Protein AF-A0ABC9VWY5-F1 (afdb_monomer)

Radius of gyration: 31.43 Å; Cα contacts (8 Å, |Δi|>4): 243; chains: 1; bounding box: 100×76×62 Å

Foldseek 3Di:
DDWDDDPPRIDDDDQWDQDPNQIAGPVLALLVVLQVLLVQLVVQLVVCLVPPPDQALVPLVVSCVPPRVCSLCVVCLPSVHPDPVSLVSSQVSVVVSLVSHPPCVPDDPVVSCVVSVHDGVVVVSVVVNVVVVVCVVVVLPLPPDQPFDWDDDDPDIDGDFDDPDPVRVVSSQVSLVSVLVSCVVVVHDDPLQPAEDEAADPPTPPDWHDHPNHTRHHDAAWDQDPNQTQGNDRDCVVVVVVVVVVVVVVVVVVVVPDPDPDPVPPVVVVVVVPPPDPDDDDPPPDDDDDDDDDDDDDDDDDDDDDDDDDDDDDD

Organism: Grus japonensis (NCBI:txid30415)

Sequence (315 aa):
MQRYRLGEEWLESCLAEKDLGVLVDSQLNMSWQCAQVAKKANSILACIKNSVASRSREVIVPLYLALVRLHLEYCVQFWAPQYKKDTEVPEHVQRRATKLVKGLEHKSYEEWLRELGLFSLEKRRLRGDLIALYNCLKGATWDNEIECTLSKFTDNTKLCGAVDTLEGRDAIQRDLDRRERWARVNLMKFSNAKCKVLHTGRHNPKHNYRLGGEWIESSPEEKKDLGVLVDEKLSMSWQCVFAAQKANRVLGCIKRSMTSRSREVILPHLLRSRETSPGVLRPALGAPVEEGHGAVGASPEEGHKGDQRAGAPLL

Solvent-accessible surface area (backbone atoms only — not comparable to full-atom values): 19946 Å² total; per-residue (Å²): 132,90,85,52,65,62,89,90,45,71,59,81,89,69,64,59,50,77,56,97,89,44,51,46,36,75,80,70,53,35,55,62,37,32,52,53,37,34,53,55,29,48,54,52,48,49,48,50,64,74,71,48,85,71,36,47,61,87,54,46,50,59,50,40,54,68,66,28,43,49,55,66,53,59,67,41,83,76,55,60,52,87,48,67,74,39,50,45,49,45,42,51,52,53,54,58,56,59,67,55,33,71,94,50,89,91,57,55,74,70,53,50,28,60,77,70,74,46,76,58,61,66,63,50,50,52,51,51,47,52,52,53,50,50,28,63,74,67,58,63,48,72,65,84,76,49,80,42,53,76,48,80,51,92,94,47,72,48,78,46,68,66,57,92,43,71,66,36,47,51,40,53,46,51,43,38,49,45,44,43,53,46,29,55,78,68,77,45,79,84,59,57,92,78,45,66,44,78,67,59,55,98,82,55,80,71,80,86,50,54,51,88,90,41,74,42,49,71,57,78,65,67,48,72,54,101,84,43,56,47,34,41,80,67,52,61,62,62,44,51,52,52,52,50,52,53,51,50,52,53,51,54,48,53,67,72,72,49,93,70,88,49,68,85,68,50,50,62,66,62,57,69,66,70,85,66,86,80,91,71,90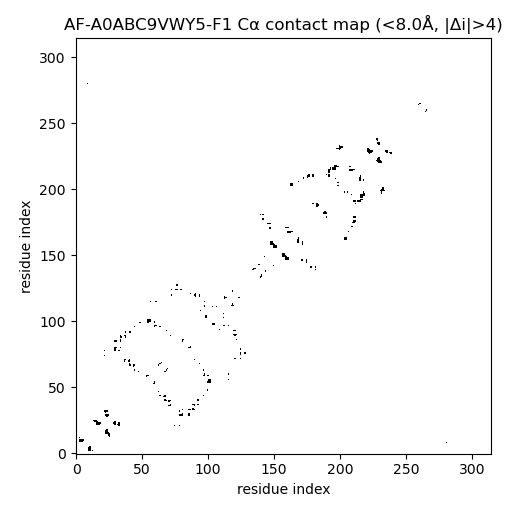,77,85,80,79,72,80,85,78,88,82,89,84,88,81,90,87,86,86,87,89,86,83,84,88,77,90,79,84,89,84,83,89,86,135

pLDDT: mean 74.37, std 19.13, range [26.7, 97.06]

Secondary structure (DSSP, 8-state):
----EETTEEPPP-SEEEETTEEEETT--THHHHHHHHHHHHHHHHHHHHH-----HHHHHHHIIIIIIHHHHTTHHHH---SHHHHHHHHHHHHHHHTTSTT-TTS-HHHHHHHTT---HHHHHHHHHHHHHHHHHTT--TTTT--SEEEEETTEEEEE---SSHHHHHHHHHHHHHHHHHHHHTT----GGG-EE---STT------EETTEEPEEPPS-EEETTEEE-TT--SHHHHHHHHHHHHHHHHHHHHH-S---HHHHHHHHHTT-SS---------PPPPP-------------------------

Mean predicted aligned error: 18.52 Å

Structure (mmCIF, N/CA/C/O backbone):
data_AF-A0ABC9VWY5-F1
#
_entry.id   AF-A0ABC9VWY5-F1
#
loop_
_atom_site.group_PDB
_atom_site.id
_atom_site.type_symbol
_atom_site.label_atom_id
_atom_site.label_alt_id
_atom_site.label_comp_id
_atom_site.label_asym_id
_atom_site.label_entity_id
_atom_site.label_seq_id
_atom_site.pdbx_PDB_ins_code
_atom_site.Cartn_x
_atom_site.Cartn_y
_atom_site.Cartn_z
_atom_site.occupancy
_atom_site.B_iso_or_equiv
_atom_site.auth_seq_id
_atom_site.auth_comp_id
_atom_site.auth_asym_id
_atom_site.auth_atom_id
_atom_site.pdbx_PDB_model_num
ATOM 1 N N . MET A 1 1 ? 30.551 9.703 9.860 1.00 61.91 1 MET A N 1
ATOM 2 C CA . MET A 1 1 ? 29.473 9.579 8.854 1.00 61.91 1 MET A CA 1
ATOM 3 C C . MET A 1 1 ? 30.121 9.696 7.485 1.00 61.91 1 MET A C 1
ATOM 5 O O . MET A 1 1 ? 30.807 10.686 7.256 1.00 61.91 1 MET A O 1
ATOM 9 N N . GLN A 1 2 ? 30.014 8.674 6.635 1.00 70.31 2 GLN A N 1
ATOM 10 C CA . GLN A 1 2 ? 30.517 8.759 5.259 1.00 70.31 2 GLN A CA 1
ATOM 11 C C . GLN A 1 2 ? 29.615 9.704 4.457 1.00 70.31 2 GLN A C 1
ATOM 13 O O . GLN A 1 2 ? 28.396 9.673 4.616 1.00 70.31 2 GLN A O 1
ATOM 18 N N . ARG A 1 3 ? 30.221 10.583 3.654 1.00 76.88 3 ARG A N 1
ATOM 19 C CA . ARG A 1 3 ? 29.510 11.520 2.779 1.00 76.88 3 ARG A CA 1
ATOM 20 C C . ARG A 1 3 ? 29.437 10.932 1.378 1.00 76.88 3 ARG A C 1
ATOM 22 O O . ARG A 1 3 ? 30.449 10.470 0.859 1.00 76.88 3 ARG A O 1
ATOM 29 N N . TYR A 1 4 ? 28.255 10.986 0.780 1.00 76.81 4 TYR A N 1
ATOM 30 C CA . TYR A 1 4 ? 27.996 10.477 -0.563 1.00 76.81 4 TYR A CA 1
ATOM 31 C C . TYR A 1 4 ? 27.779 11.650 -1.522 1.00 76.81 4 TYR A C 1
ATOM 33 O O . TYR A 1 4 ? 27.210 12.673 -1.135 1.00 76.81 4 TYR A O 1
ATOM 41 N N . ARG A 1 5 ? 28.257 11.515 -2.761 1.00 82.88 5 ARG A N 1
ATOM 42 C CA . ARG A 1 5 ? 28.153 12.536 -3.811 1.00 82.88 5 ARG A CA 1
ATOM 43 C C . ARG A 1 5 ? 27.439 11.940 -5.019 1.00 82.88 5 ARG A C 1
ATOM 45 O O . ARG A 1 5 ? 27.783 10.834 -5.433 1.00 82.88 5 ARG A O 1
ATOM 52 N N . LEU A 1 6 ? 26.482 12.667 -5.586 1.00 67.06 6 LEU A N 1
ATOM 53 C CA . LEU A 1 6 ? 25.849 12.329 -6.858 1.00 67.06 6 LEU A CA 1
ATOM 54 C C . LEU A 1 6 ? 26.309 13.350 -7.904 1.00 67.06 6 LEU A C 1
ATOM 56 O O . LEU A 1 6 ? 25.941 14.520 -7.844 1.00 67.06 6 LEU A O 1
ATOM 60 N N . GLY A 1 7 ? 27.161 12.924 -8.838 1.00 84.81 7 GLY A N 1
ATOM 61 C CA . GLY A 1 7 ? 27.835 13.857 -9.746 1.00 84.81 7 GLY A CA 1
ATOM 62 C C . GLY A 1 7 ? 28.764 14.790 -8.968 1.00 84.81 7 GLY A C 1
ATOM 63 O O . GLY A 1 7 ? 29.701 14.310 -8.329 1.00 84.81 7 GLY A O 1
ATOM 64 N N . GLU A 1 8 ? 28.491 16.096 -9.002 1.00 83.00 8 GLU A N 1
ATOM 65 C CA . GLU A 1 8 ? 29.236 17.131 -8.266 1.00 83.00 8 GLU A CA 1
ATOM 66 C C . GLU A 1 8 ? 28.556 17.564 -6.954 1.00 83.00 8 GLU A C 1
ATOM 68 O O . GLU A 1 8 ? 29.181 18.231 -6.130 1.00 83.00 8 GLU A O 1
ATOM 73 N N . GLU A 1 9 ? 27.309 17.145 -6.708 1.00 71.88 9 GLU A N 1
ATOM 74 C CA . GLU A 1 9 ? 26.543 17.548 -5.525 1.00 71.88 9 GLU A CA 1
ATOM 75 C C . GLU A 1 9 ? 26.710 16.557 -4.367 1.00 71.88 9 GLU A C 1
ATOM 77 O O . GLU A 1 9 ? 26.550 15.342 -4.514 1.00 71.88 9 GLU A O 1
ATOM 82 N N . TRP A 1 10 ? 27.020 17.083 -3.181 1.00 82.25 10 TRP A N 1
ATOM 83 C CA . TRP A 1 10 ? 27.043 16.307 -1.943 1.00 82.25 10 TRP A CA 1
ATOM 84 C C . TRP A 1 10 ? 25.623 16.099 -1.427 1.00 82.25 10 TRP A C 1
ATOM 86 O O . TRP A 1 10 ? 24.869 17.057 -1.275 1.00 82.25 10 TRP A O 1
ATOM 96 N N . LEU A 1 11 ? 25.276 14.852 -1.119 1.00 79.25 11 LEU A N 1
ATOM 97 C CA . LEU A 1 11 ? 23.967 14.518 -0.571 1.00 79.25 11 LEU A CA 1
ATOM 98 C C . LEU A 1 11 ? 23.879 14.950 0.899 1.00 79.25 11 LEU A C 1
ATOM 100 O O . LEU A 1 11 ? 24.777 14.666 1.700 1.00 79.25 11 LEU A O 1
ATOM 104 N N . GLU A 1 12 ? 22.782 15.620 1.252 1.00 77.81 12 GLU A N 1
ATOM 105 C CA . GLU A 1 12 ? 22.461 15.954 2.640 1.00 77.81 12 GLU A CA 1
ATOM 106 C C . GLU A 1 12 ? 22.142 14.677 3.428 1.00 77.81 12 GLU A C 1
ATOM 108 O O . GLU A 1 12 ? 21.411 13.799 2.971 1.00 77.81 12 GLU A O 1
ATOM 113 N N . SER A 1 13 ? 22.693 14.562 4.637 1.00 77.06 13 SER A N 1
ATOM 114 C CA . SER A 1 13 ? 22.346 13.475 5.551 1.00 77.06 13 SER A CA 1
ATOM 115 C C . SER A 1 13 ? 21.035 13.802 6.267 1.00 77.06 13 SER A C 1
ATOM 117 O O . SER A 1 13 ? 20.980 14.794 6.996 1.00 77.06 13 SER A O 1
ATOM 119 N N . CYS A 1 14 ? 20.014 12.956 6.128 1.00 76.69 14 CYS A N 1
ATOM 120 C CA . CYS A 1 14 ? 18.757 13.066 6.870 1.00 76.69 14 CYS A CA 1
ATOM 121 C C . CYS A 1 14 ? 18.668 12.008 7.986 1.00 76.69 14 CYS A C 1
ATOM 123 O O . CYS A 1 14 ? 19.179 10.895 7.863 1.00 76.69 14 CYS A O 1
ATOM 125 N N . LEU A 1 15 ? 18.038 12.368 9.111 1.00 78.94 15 LEU A N 1
ATOM 126 C CA . LEU A 1 15 ? 17.793 11.439 10.228 1.00 78.94 15 LEU A CA 1
ATOM 127 C C . LEU A 1 15 ? 16.489 10.657 10.070 1.00 78.94 15 LEU A C 1
ATOM 129 O O . LEU A 1 15 ? 16.357 9.580 10.643 1.00 78.94 15 LEU A O 1
ATOM 133 N N . ALA A 1 16 ? 15.534 11.205 9.323 1.00 79.25 16 ALA A N 1
ATOM 134 C CA . ALA A 1 16 ? 14.340 10.505 8.900 1.00 79.25 16 ALA A CA 1
ATOM 135 C C . ALA A 1 16 ? 13.838 11.095 7.584 1.00 79.25 16 ALA A C 1
ATOM 137 O O . ALA A 1 16 ? 13.865 12.313 7.409 1.00 79.25 16 ALA A O 1
ATOM 138 N N . GLU A 1 17 ? 13.355 10.234 6.697 1.00 82.44 17 GLU A N 1
ATOM 139 C CA . GLU A 1 17 ? 12.835 10.596 5.383 1.00 82.44 17 GLU A CA 1
ATOM 140 C C . GLU A 1 17 ? 11.459 9.969 5.184 1.00 82.44 17 GLU A C 1
ATOM 142 O O . GLU A 1 17 ? 11.203 8.840 5.618 1.00 82.44 17 GLU A O 1
ATOM 147 N N . LYS A 1 18 ? 10.546 10.710 4.551 1.00 82.31 18 LYS A N 1
ATOM 148 C CA . LYS A 1 18 ? 9.208 10.205 4.258 1.00 82.31 18 LYS A CA 1
ATOM 149 C C . LYS A 1 18 ? 9.086 9.938 2.772 1.00 82.31 18 LYS A C 1
ATOM 151 O O . LYS A 1 18 ? 8.788 10.850 2.006 1.00 82.31 18 LYS A O 1
ATOM 156 N N . ASP A 1 19 ? 9.156 8.670 2.404 1.00 77.81 19 ASP A N 1
ATOM 157 C CA . ASP A 1 19 ? 8.969 8.238 1.029 1.00 77.81 19 ASP A CA 1
ATOM 158 C C . ASP A 1 19 ? 7.669 7.442 0.865 1.00 77.81 19 ASP A C 1
ATOM 160 O O . ASP A 1 19 ? 7.355 6.530 1.628 1.00 77.81 19 ASP A O 1
ATOM 164 N N . LEU A 1 20 ? 6.844 7.845 -0.103 1.00 74.69 20 LEU A N 1
ATOM 165 C CA . LEU A 1 20 ? 5.545 7.229 -0.420 1.00 74.69 20 LEU A CA 1
ATOM 166 C C . LEU A 1 20 ? 4.591 6.990 0.749 1.00 74.69 20 LEU A C 1
ATOM 168 O O . LEU A 1 20 ? 3.772 6.069 0.739 1.00 74.69 20 LEU A O 1
ATOM 172 N N . GLY A 1 21 ? 4.646 7.860 1.752 1.00 77.31 21 GLY A N 1
ATOM 173 C CA . GLY A 1 21 ? 3.810 7.721 2.940 1.00 77.31 21 GLY A CA 1
ATOM 174 C C . GLY A 1 21 ? 4.359 6.741 3.976 1.00 77.31 21 GLY A C 1
ATOM 175 O O . GLY A 1 21 ? 3.706 6.557 5.005 1.00 77.31 21 GLY A O 1
ATOM 176 N N . VAL A 1 22 ? 5.540 6.173 3.739 1.00 81.56 22 VAL A N 1
ATOM 177 C CA . VAL A 1 22 ? 6.326 5.421 4.709 1.00 81.56 22 VAL A CA 1
ATOM 178 C C . VAL A 1 22 ? 7.457 6.294 5.224 1.00 81.56 22 VAL A C 1
ATOM 180 O O . VAL A 1 22 ? 8.062 7.070 4.495 1.00 81.56 22 VAL A O 1
ATOM 183 N N . LEU A 1 23 ? 7.690 6.208 6.518 1.00 82.25 23 LEU A N 1
ATOM 184 C CA . LEU A 1 23 ? 8.643 7.018 7.238 1.00 82.25 23 LEU A CA 1
ATOM 185 C C . LEU A 1 23 ? 9.799 6.128 7.662 1.00 82.25 23 LEU A C 1
ATOM 187 O O . LEU A 1 23 ? 9.582 5.136 8.357 1.00 82.25 23 LEU A O 1
ATOM 191 N N . VAL A 1 24 ? 10.997 6.471 7.211 1.00 81.19 24 VAL A N 1
ATOM 192 C CA . VAL A 1 24 ? 12.210 5.689 7.431 1.00 81.19 24 VAL A CA 1
ATOM 193 C C . VAL A 1 24 ? 13.158 6.544 8.244 1.00 81.19 24 VAL A C 1
ATOM 195 O O . VAL A 1 24 ? 13.576 7.601 7.781 1.00 81.19 24 VAL A O 1
ATOM 198 N N . ASP A 1 25 ? 13.463 6.119 9.467 1.00 82.25 25 ASP A N 1
ATOM 199 C CA . ASP A 1 25 ? 14.492 6.764 10.277 1.00 82.25 25 ASP A CA 1
ATOM 200 C C . ASP A 1 25 ? 15.872 6.128 10.051 1.00 82.25 25 ASP A C 1
ATOM 202 O O . ASP A 1 25 ? 16.004 5.041 9.485 1.00 82.25 25 ASP A O 1
ATOM 206 N N . SER A 1 26 ? 16.920 6.824 10.485 1.00 78.31 26 SER A N 1
ATOM 207 C CA . SER A 1 26 ? 18.314 6.402 10.323 1.00 78.31 26 SER A CA 1
ATOM 208 C C . SER A 1 26 ? 18.680 5.134 11.102 1.00 78.31 26 SER A C 1
ATOM 210 O O . SER A 1 26 ? 19.727 4.544 10.840 1.00 78.31 26 SER A O 1
ATOM 212 N N . GLN A 1 27 ? 17.836 4.707 12.044 1.00 78.50 27 GLN A N 1
ATOM 213 C CA . GLN A 1 27 ? 17.987 3.462 12.799 1.00 78.50 27 GLN A CA 1
ATOM 214 C C . GLN A 1 27 ? 17.162 2.319 12.192 1.00 78.50 27 GLN A C 1
ATOM 216 O O . GLN A 1 27 ? 17.212 1.201 12.702 1.00 78.50 27 GLN A O 1
ATOM 221 N N . LEU A 1 28 ? 16.410 2.595 11.118 1.00 74.44 28 LEU A N 1
ATOM 222 C CA . LEU A 1 28 ? 15.411 1.707 10.525 1.00 74.44 28 LEU A CA 1
ATOM 223 C C . LEU A 1 28 ? 14.377 1.217 11.553 1.00 74.44 28 LEU A C 1
ATOM 225 O O . LEU A 1 28 ? 13.836 0.114 11.443 1.00 74.44 28 LEU A O 1
ATOM 229 N N . ASN A 1 29 ? 14.088 2.041 12.562 1.00 79.69 29 ASN A N 1
ATOM 230 C CA . ASN A 1 29 ? 13.100 1.738 13.577 1.00 79.69 29 ASN A CA 1
ATOM 231 C C . ASN A 1 29 ? 11.692 2.099 13.080 1.00 79.69 29 ASN A C 1
ATOM 233 O O . ASN A 1 29 ? 11.324 3.246 12.834 1.00 79.69 29 ASN A O 1
ATOM 237 N N . MET A 1 30 ? 10.846 1.080 12.989 1.00 86.44 30 MET A N 1
ATOM 238 C CA . MET A 1 30 ? 9.501 1.216 12.440 1.00 86.44 30 MET A CA 1
ATOM 239 C C . MET A 1 30 ? 8.470 1.700 13.474 1.00 86.44 30 MET A C 1
ATOM 241 O O . MET A 1 30 ? 7.312 1.921 13.111 1.00 86.44 30 MET A O 1
ATOM 245 N N . SER A 1 31 ? 8.855 1.924 14.742 1.00 87.56 31 SER A N 1
ATOM 246 C CA . SER A 1 31 ? 7.956 2.426 15.797 1.00 87.56 31 SER A CA 1
ATOM 247 C C . SER A 1 31 ? 7.261 3.729 15.385 1.00 87.56 31 SER A C 1
ATOM 249 O O . SER A 1 31 ? 6.054 3.893 15.593 1.00 87.56 31 SER A O 1
ATOM 251 N N . TRP A 1 32 ? 7.997 4.664 14.769 1.00 86.81 32 TRP A N 1
ATOM 252 C CA . TRP A 1 32 ? 7.425 5.955 14.384 1.00 86.81 32 TRP A CA 1
ATOM 253 C C . TRP A 1 32 ? 6.415 5.806 13.242 1.00 86.81 32 TRP A C 1
ATOM 255 O O . TRP A 1 32 ? 5.316 6.365 13.313 1.00 86.81 32 TRP A O 1
ATOM 265 N N . GLN A 1 33 ? 6.726 4.970 12.249 1.00 90.25 33 GLN A N 1
ATOM 266 C CA . GLN A 1 33 ? 5.796 4.625 11.175 1.00 90.25 33 GLN A CA 1
ATOM 267 C C . GLN A 1 33 ? 4.519 3.966 11.720 1.00 90.25 33 GLN A C 1
ATOM 269 O O . GLN A 1 33 ? 3.414 4.381 11.358 1.00 90.25 33 GLN A O 1
ATOM 274 N N . CYS A 1 34 ? 4.645 3.007 12.645 1.00 91.19 34 CYS A N 1
ATOM 275 C CA . CYS A 1 34 ? 3.505 2.352 13.296 1.00 91.19 34 CYS A CA 1
ATOM 276 C C . CYS A 1 34 ? 2.584 3.373 13.975 1.00 91.19 34 CYS A C 1
ATOM 278 O O . CYS A 1 34 ? 1.362 3.340 13.797 1.00 91.19 34 CYS A O 1
ATOM 280 N N . ALA A 1 35 ? 3.170 4.321 14.713 1.00 91.56 35 ALA A N 1
ATOM 281 C CA . ALA A 1 35 ? 2.428 5.375 15.393 1.00 91.56 35 ALA A CA 1
ATOM 282 C C . ALA A 1 35 ? 1.685 6.297 14.408 1.00 91.56 35 ALA A C 1
ATOM 284 O O . ALA A 1 35 ? 0.511 6.610 14.627 1.00 91.56 35 ALA A O 1
ATOM 285 N N . GLN A 1 36 ? 2.322 6.707 13.305 1.00 90.19 36 GLN A N 1
ATOM 286 C CA . GLN A 1 36 ? 1.685 7.565 12.295 1.00 90.19 36 GLN A CA 1
ATOM 287 C C . GLN A 1 36 ? 0.534 6.857 11.573 1.00 90.19 36 GLN A C 1
ATOM 289 O O . GLN A 1 36 ? -0.551 7.429 11.416 1.00 90.19 36 GLN A O 1
ATOM 294 N N . VAL A 1 37 ? 0.742 5.601 11.176 1.00 92.50 37 VAL A N 1
ATOM 295 C CA . VAL A 1 37 ? -0.283 4.772 10.531 1.00 92.50 37 VAL A CA 1
ATOM 296 C C . VAL A 1 37 ? -1.480 4.577 11.463 1.00 92.50 37 VAL A C 1
ATOM 298 O O . VAL A 1 37 ? -2.621 4.837 11.066 1.00 92.50 37 VAL A O 1
ATOM 301 N N . ALA A 1 38 ? -1.239 4.224 12.728 1.00 94.50 38 ALA A N 1
ATOM 302 C CA . ALA A 1 38 ? -2.304 4.072 13.713 1.00 94.50 38 ALA A CA 1
ATOM 303 C C . ALA A 1 38 ? -3.027 5.393 14.001 1.00 94.50 38 ALA A C 1
ATOM 305 O O . ALA A 1 38 ? -4.251 5.401 14.133 1.00 94.50 38 ALA A O 1
ATOM 306 N N . LYS A 1 39 ? -2.317 6.526 14.061 1.00 94.31 39 LYS A N 1
ATOM 307 C CA . LYS A 1 39 ? -2.928 7.853 14.231 1.00 94.31 39 LYS A CA 1
ATOM 308 C C . LYS A 1 39 ? -3.907 8.163 13.098 1.00 94.31 39 LYS A C 1
ATOM 310 O O . LYS A 1 39 ? -5.047 8.550 13.364 1.00 94.31 39 LYS A O 1
ATOM 315 N N . LYS A 1 40 ? -3.495 7.948 11.845 1.00 92.06 40 LYS A N 1
ATOM 316 C CA . LYS A 1 40 ? -4.350 8.175 10.671 1.00 92.06 40 LYS A CA 1
ATOM 317 C C . LYS A 1 40 ? -5.564 7.245 10.667 1.00 92.06 40 LYS A C 1
ATOM 319 O O . LYS A 1 40 ? -6.692 7.708 10.508 1.00 92.06 40 LYS A O 1
ATOM 324 N N . ALA A 1 41 ? -5.345 5.957 10.916 1.00 94.75 41 ALA A N 1
ATOM 325 C CA . ALA A 1 41 ? -6.407 4.961 10.966 1.00 94.75 41 ALA A CA 1
ATOM 326 C C . ALA A 1 41 ? -7.421 5.242 12.094 1.00 94.75 41 ALA A C 1
ATOM 328 O O . ALA A 1 41 ? -8.628 5.155 11.875 1.00 94.75 41 ALA A O 1
ATOM 329 N N . ASN A 1 42 ? -6.958 5.664 13.276 1.00 96.00 42 ASN A N 1
ATOM 330 C CA . ASN A 1 42 ? -7.828 6.045 14.392 1.00 96.00 42 ASN A CA 1
ATOM 331 C C . ASN A 1 42 ? -8.672 7.291 14.094 1.00 96.00 42 ASN A C 1
ATOM 333 O O . ASN A 1 42 ? -9.817 7.353 14.534 1.00 96.00 42 ASN A O 1
ATOM 337 N N . SER A 1 43 ? -8.140 8.270 13.356 1.00 92.69 43 SER A N 1
ATOM 338 C CA . SER A 1 43 ? -8.913 9.447 12.940 1.00 92.69 43 SER A CA 1
ATOM 339 C C . SER A 1 43 ? -10.086 9.051 12.039 1.00 92.69 43 SER A C 1
ATOM 341 O O . SER A 1 43 ? -11.217 9.458 12.296 1.00 92.69 43 SER A O 1
ATOM 343 N N . ILE A 1 44 ? -9.847 8.181 11.056 1.00 92.81 44 ILE A N 1
ATOM 344 C CA . ILE A 1 44 ? -10.896 7.661 10.165 1.00 92.81 44 ILE A CA 1
ATOM 345 C C . ILE A 1 44 ? -11.900 6.815 10.949 1.00 92.81 44 ILE A C 1
ATOM 347 O O . ILE A 1 44 ? -13.110 6.960 10.782 1.00 92.81 44 ILE A O 1
ATOM 351 N N . LEU A 1 45 ? -11.411 5.963 11.852 1.00 92.81 45 LEU A N 1
ATOM 352 C CA . LEU A 1 45 ? -12.270 5.157 12.709 1.00 92.81 45 LEU A CA 1
ATOM 353 C C . LEU A 1 45 ? -13.157 6.027 13.612 1.00 92.81 45 LEU A C 1
ATOM 355 O O . LEU A 1 45 ? -14.320 5.693 13.825 1.00 92.81 45 LEU A O 1
ATOM 359 N N . ALA A 1 46 ? -12.642 7.150 14.117 1.00 91.19 46 ALA A N 1
ATOM 360 C CA . ALA A 1 46 ? -13.430 8.114 14.879 1.00 91.19 46 ALA A CA 1
ATOM 361 C C . ALA A 1 46 ? -14.526 8.758 14.016 1.00 91.19 46 ALA A C 1
ATOM 363 O O . ALA A 1 46 ? -15.655 8.891 14.484 1.00 91.19 46 ALA A O 1
ATOM 364 N N . CYS A 1 47 ? -14.237 9.081 12.750 1.00 90.75 47 CYS A N 1
ATOM 365 C CA . CYS A 1 47 ? -15.257 9.541 11.808 1.00 90.75 47 CYS A CA 1
ATOM 366 C C . CYS A 1 47 ? -16.361 8.491 11.630 1.00 90.75 47 CYS A C 1
ATOM 368 O O . CYS A 1 47 ? -17.520 8.821 11.845 1.00 90.75 47 CYS A O 1
ATOM 370 N N . ILE A 1 48 ? -16.015 7.228 11.347 1.00 87.94 48 ILE A N 1
ATOM 371 C CA . ILE A 1 48 ? -16.988 6.121 11.222 1.00 87.94 48 ILE A CA 1
ATOM 372 C C . ILE A 1 48 ? -17.809 5.972 12.507 1.00 87.94 48 ILE A C 1
ATOM 374 O O . ILE A 1 48 ? -19.033 5.831 12.471 1.00 87.94 48 ILE A O 1
ATOM 378 N N . LYS A 1 49 ? -17.142 6.024 13.665 1.00 89.38 49 LYS A N 1
ATOM 379 C CA . LYS A 1 49 ? -17.809 5.961 14.962 1.00 89.38 49 LYS A CA 1
ATOM 380 C C . LYS A 1 49 ? -18.825 7.093 15.109 1.00 89.38 49 LYS A C 1
ATOM 382 O O . LYS A 1 49 ? -19.911 6.838 15.604 1.00 89.38 49 LYS A O 1
ATOM 387 N N . ASN A 1 50 ? -18.523 8.311 14.685 1.00 88.75 50 ASN A N 1
ATOM 388 C CA . ASN A 1 50 ? -19.405 9.449 14.935 1.00 88.75 50 ASN A CA 1
ATOM 389 C C . ASN A 1 50 ? -20.487 9.636 13.860 1.00 88.75 50 ASN A C 1
ATOM 391 O O . ASN A 1 50 ? -21.559 10.135 14.182 1.00 88.75 50 ASN A O 1
ATOM 395 N N . SER A 1 51 ? -20.238 9.236 12.609 1.00 85.38 51 SER A N 1
ATOM 396 C CA . SER A 1 51 ? -21.161 9.476 11.491 1.00 85.38 51 SER A CA 1
ATOM 397 C C . SER A 1 51 ? -22.090 8.304 11.176 1.00 85.38 51 SER A C 1
ATOM 399 O O . SER A 1 51 ? -23.175 8.515 10.639 1.00 85.38 51 SER A O 1
ATOM 401 N N . VAL A 1 52 ? -21.696 7.067 11.490 1.00 85.69 52 VAL A N 1
ATOM 402 C CA . VAL A 1 52 ? -22.484 5.877 11.144 1.00 85.69 52 VAL A CA 1
ATOM 403 C C . VAL A 1 52 ? -23.353 5.468 12.325 1.00 85.69 52 VAL A C 1
ATOM 405 O O . VAL A 1 52 ? -22.847 5.016 13.353 1.00 85.69 52 VAL A O 1
ATOM 408 N N . ALA A 1 53 ? -24.672 5.601 12.167 1.00 89.06 53 ALA A N 1
ATOM 409 C CA . ALA A 1 53 ? -25.640 5.228 13.198 1.00 89.06 53 ALA A CA 1
ATOM 410 C C . ALA A 1 53 ? -25.726 3.703 13.398 1.00 89.06 53 ALA A C 1
ATOM 412 O O . ALA A 1 53 ? -25.782 3.223 14.533 1.00 89.06 53 ALA A O 1
ATOM 413 N N . SER A 1 54 ? -25.706 2.933 12.303 1.00 90.38 54 SER A N 1
ATOM 414 C CA . SER A 1 54 ? -25.767 1.469 12.368 1.00 90.38 54 SER A CA 1
ATOM 415 C C . SER A 1 54 ? -24.470 0.869 12.915 1.00 90.38 54 SER A C 1
ATOM 417 O O . SER A 1 54 ? -23.365 1.265 12.546 1.00 90.38 54 SER A O 1
ATOM 419 N N . ARG A 1 55 ? -24.619 -0.129 13.788 1.00 93.44 55 ARG A N 1
ATOM 420 C CA . ARG A 1 55 ? -23.528 -0.892 14.416 1.00 93.44 55 ARG A CA 1
ATOM 421 C C . ARG A 1 55 ? -23.583 -2.380 14.075 1.00 93.44 55 ARG A C 1
ATOM 423 O O . ARG A 1 55 ? -23.046 -3.200 14.816 1.00 93.44 55 ARG A O 1
ATOM 430 N N . SER A 1 56 ? -24.283 -2.739 13.000 1.00 90.94 56 SER A N 1
ATOM 431 C CA . SER A 1 56 ? -24.327 -4.120 12.526 1.00 90.94 56 SER A CA 1
ATOM 432 C C . SER A 1 56 ? -23.001 -4.518 11.875 1.00 90.94 56 SER A C 1
ATOM 434 O O . SER A 1 56 ? -22.251 -3.667 11.376 1.00 90.94 56 SER A O 1
ATOM 436 N N . ARG A 1 57 ? -22.702 -5.823 11.862 1.00 93.38 57 ARG A N 1
ATOM 437 C CA . ARG A 1 57 ? -21.477 -6.344 11.234 1.00 93.38 57 ARG A CA 1
ATOM 438 C C . ARG A 1 57 ? -21.444 -6.029 9.736 1.00 93.38 57 ARG A C 1
ATOM 440 O O . ARG A 1 57 ? -20.390 -5.683 9.215 1.00 93.38 57 ARG A O 1
ATOM 447 N N . GLU A 1 58 ? -22.601 -6.063 9.075 1.00 91.31 58 GLU A N 1
ATOM 448 C CA . GLU A 1 58 ? -22.772 -5.836 7.637 1.00 91.31 58 GLU A CA 1
ATOM 449 C C . GLU A 1 58 ? -22.420 -4.403 7.228 1.00 91.31 58 GLU A C 1
ATOM 451 O O . GLU A 1 58 ? -22.089 -4.163 6.073 1.00 91.31 58 GLU A O 1
ATOM 456 N N . VAL A 1 59 ? -22.462 -3.453 8.166 1.00 91.19 59 VAL A N 1
ATOM 457 C CA . VAL A 1 59 ? -22.110 -2.051 7.911 1.00 91.19 59 VAL A CA 1
ATOM 458 C C . VAL A 1 59 ? -20.686 -1.751 8.374 1.00 91.19 59 VAL A C 1
ATOM 460 O O . VAL A 1 59 ? -19.888 -1.193 7.623 1.00 91.19 59 VAL A O 1
ATOM 463 N N . ILE A 1 60 ? -20.338 -2.127 9.606 1.00 92.06 60 ILE A N 1
ATOM 464 C CA . ILE A 1 60 ? -19.050 -1.752 10.203 1.00 92.06 60 ILE A CA 1
ATOM 465 C C . ILE A 1 60 ? -17.880 -2.491 9.546 1.00 92.06 60 ILE A C 1
ATOM 467 O O . ILE A 1 60 ? -16.839 -1.874 9.311 1.00 92.06 60 ILE A O 1
ATOM 471 N N . VAL A 1 61 ? -18.030 -3.784 9.227 1.00 91.25 61 VAL A N 1
ATOM 472 C CA . VAL A 1 61 ? -16.927 -4.578 8.663 1.00 91.25 61 VAL A CA 1
ATOM 473 C C . VAL A 1 61 ? -16.507 -4.044 7.289 1.00 91.25 61 VAL A C 1
ATOM 475 O O . VAL A 1 61 ? -15.322 -3.734 7.146 1.00 91.25 61 VAL A O 1
ATOM 478 N N . PRO A 1 62 ? -17.404 -3.833 6.303 1.00 90.88 62 PRO A N 1
ATOM 479 C CA . PRO A 1 62 ? -16.999 -3.268 5.014 1.00 90.88 62 PRO A CA 1
ATOM 480 C C . PRO A 1 62 ? -16.332 -1.893 5.129 1.00 90.88 62 PRO A C 1
ATOM 482 O O . PRO A 1 62 ? -15.318 -1.651 4.476 1.00 90.88 62 PRO A O 1
ATOM 485 N N . LEU A 1 63 ? -16.833 -1.014 6.004 1.00 86.38 63 LEU A N 1
ATOM 486 C CA . LEU A 1 63 ? -16.238 0.308 6.230 1.00 86.38 63 LEU A CA 1
ATOM 487 C C . LEU A 1 63 ? -14.835 0.221 6.837 1.00 86.38 63 LEU A C 1
ATOM 489 O O . LEU A 1 63 ? -13.927 0.929 6.397 1.00 86.38 63 LEU A O 1
ATOM 493 N N . TYR A 1 64 ? -14.635 -0.660 7.820 1.00 91.88 64 TYR A N 1
ATOM 494 C CA . TYR A 1 64 ? -13.313 -0.919 8.384 1.00 91.88 64 TYR A CA 1
ATOM 495 C C . TYR A 1 64 ? -12.347 -1.430 7.309 1.00 91.88 64 TYR A C 1
ATOM 497 O O . TYR A 1 64 ? -11.246 -0.893 7.176 1.00 91.88 64 TYR A O 1
ATOM 505 N N . LEU A 1 65 ? -12.761 -2.431 6.526 1.00 88.94 65 LEU A N 1
ATOM 506 C CA . LEU A 1 65 ? -11.935 -3.026 5.476 1.00 88.94 65 LEU A CA 1
ATOM 507 C C . LEU A 1 65 ? -11.529 -1.996 4.413 1.00 88.94 65 LEU A C 1
ATOM 509 O O . LEU A 1 65 ? -10.360 -1.940 4.039 1.00 88.94 65 LEU A O 1
ATOM 513 N N . ALA A 1 66 ? -12.474 -1.173 3.956 1.00 86.19 66 ALA A N 1
ATOM 514 C CA . ALA A 1 66 ? -12.244 -0.224 2.873 1.00 86.19 66 ALA A CA 1
AT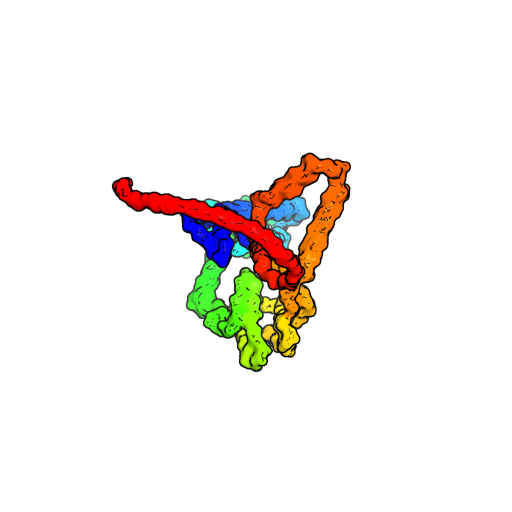OM 515 C C . ALA A 1 66 ? -11.453 1.019 3.309 1.00 86.19 66 ALA A C 1
ATOM 517 O O . ALA A 1 66 ? -10.579 1.475 2.576 1.00 86.19 66 ALA A O 1
ATOM 518 N N . LEU A 1 67 ? -11.751 1.578 4.487 1.00 86.88 67 LEU A N 1
ATOM 519 C CA . LEU A 1 67 ? -11.250 2.903 4.877 1.00 86.88 67 LEU A CA 1
ATOM 520 C C . LEU A 1 67 ? -10.136 2.856 5.924 1.00 86.88 67 LEU A C 1
ATOM 522 O O . LEU A 1 67 ? -9.258 3.713 5.923 1.00 86.88 67 LEU A O 1
ATOM 526 N N . VAL A 1 68 ? -10.165 1.886 6.840 1.00 92.31 68 VAL A N 1
ATOM 527 C CA . VAL A 1 68 ? -9.229 1.835 7.976 1.00 92.31 68 VAL A CA 1
ATOM 528 C C . VAL A 1 68 ? -8.109 0.837 7.701 1.00 92.31 68 VAL A C 1
ATOM 530 O O . VAL A 1 68 ? -6.934 1.193 7.773 1.00 92.31 68 VAL A O 1
ATOM 533 N N . ARG A 1 69 ? -8.459 -0.403 7.342 1.00 91.94 69 ARG A N 1
ATOM 534 C CA . ARG A 1 69 ? -7.508 -1.499 7.115 1.00 91.94 69 ARG A CA 1
ATOM 535 C C . ARG A 1 69 ? -6.524 -1.194 5.994 1.00 91.94 69 ARG A C 1
ATOM 537 O O . ARG A 1 69 ? -5.351 -1.519 6.135 1.00 91.94 69 ARG A O 1
ATOM 544 N N . LEU A 1 70 ? -6.977 -0.514 4.937 1.00 88.19 70 LEU A N 1
ATOM 545 C CA . LEU A 1 70 ? -6.112 -0.075 3.843 1.00 88.19 70 LEU A CA 1
ATOM 546 C C . LEU A 1 70 ? -4.894 0.701 4.363 1.00 88.19 70 LEU A C 1
ATOM 548 O O . LEU A 1 70 ? -3.776 0.446 3.932 1.00 88.19 70 LEU A O 1
ATOM 552 N N . HIS A 1 71 ? -5.084 1.604 5.328 1.00 87.38 71 HIS A N 1
ATOM 553 C CA . HIS A 1 71 ? -3.973 2.357 5.911 1.00 87.38 71 HIS A CA 1
ATOM 554 C C . HIS A 1 71 ? -3.073 1.507 6.804 1.00 87.38 71 HIS A C 1
ATOM 556 O O . HIS A 1 71 ? -1.874 1.756 6.842 1.00 87.38 71 HIS A O 1
ATOM 562 N N . LEU A 1 72 ? -3.638 0.525 7.508 1.00 90.50 72 LEU A N 1
ATOM 563 C CA . LEU A 1 72 ? -2.888 -0.361 8.401 1.00 90.50 72 LEU A CA 1
ATOM 564 C C . LEU A 1 72 ? -2.029 -1.386 7.645 1.00 90.50 72 LEU A C 1
ATOM 566 O O . LEU A 1 72 ? -1.033 -1.848 8.191 1.00 90.50 72 LEU A O 1
ATOM 570 N N . GLU A 1 73 ? -2.415 -1.754 6.421 1.00 87.88 73 GLU A N 1
ATOM 571 C CA . GLU A 1 73 ? -1.732 -2.780 5.615 1.00 87.88 73 GLU A CA 1
ATOM 572 C C . GLU A 1 73 ? -0.899 -2.205 4.460 1.00 87.88 73 GLU A C 1
ATOM 574 O O . GLU A 1 73 ? -0.118 -2.931 3.843 1.00 87.88 73 GLU A O 1
ATOM 579 N N . TYR A 1 74 ? -1.027 -0.909 4.165 1.00 85.75 74 TYR A N 1
ATOM 580 C CA . TYR A 1 74 ? -0.272 -0.276 3.088 1.00 85.75 74 TYR A CA 1
ATOM 581 C C . TYR A 1 74 ? 1.244 -0.395 3.314 1.00 85.75 74 TYR A C 1
ATOM 583 O O . TYR A 1 74 ? 1.765 -0.028 4.373 1.00 85.75 74 TYR A O 1
ATOM 591 N N . CYS A 1 75 ? 1.937 -0.921 2.299 1.00 81.38 75 CYS A N 1
ATOM 592 C CA . CYS A 1 75 ? 3.380 -1.181 2.289 1.00 81.38 75 CYS A CA 1
ATOM 593 C C . CYS A 1 75 ? 3.896 -1.963 3.508 1.00 81.38 75 CYS A C 1
ATOM 595 O O . CYS A 1 75 ? 5.047 -1.800 3.901 1.00 81.38 75 CYS A O 1
ATOM 597 N N . VAL A 1 76 ? 3.068 -2.815 4.120 1.00 79.88 76 VAL A N 1
ATOM 598 C CA . VAL A 1 76 ? 3.437 -3.490 5.374 1.00 79.88 76 VAL A CA 1
ATOM 599 C C . VAL A 1 76 ? 4.631 -4.436 5.248 1.00 79.88 76 VAL A C 1
ATOM 601 O O . VAL A 1 76 ? 5.372 -4.595 6.209 1.00 79.88 76 VAL A O 1
ATOM 604 N N . GLN A 1 77 ? 4.868 -4.987 4.055 1.00 76.94 77 GLN A N 1
ATOM 605 C CA . GLN A 1 77 ? 6.059 -5.791 3.749 1.00 76.94 77 GLN A CA 1
ATOM 606 C C . GLN A 1 77 ? 7.361 -4.982 3.870 1.00 76.94 77 GLN A C 1
ATOM 608 O O . GLN A 1 77 ? 8.415 -5.551 4.118 1.00 76.94 77 GLN A O 1
ATOM 613 N N . PHE A 1 78 ? 7.298 -3.657 3.699 1.00 78.19 78 PHE A N 1
ATOM 614 C CA . PHE A 1 78 ? 8.470 -2.786 3.757 1.00 78.19 78 PHE A CA 1
ATOM 615 C C . PHE A 1 78 ? 8.804 -2.355 5.191 1.00 78.19 78 PHE A C 1
ATOM 617 O O . PHE A 1 78 ? 9.959 -2.403 5.594 1.00 78.19 78 PHE A O 1
ATOM 624 N N . TRP A 1 79 ? 7.803 -1.944 5.979 1.00 82.25 79 TRP A N 1
ATOM 625 C CA . TRP A 1 79 ? 8.020 -1.488 7.362 1.00 82.25 79 TRP A CA 1
ATOM 626 C C . TRP A 1 79 ? 7.818 -2.583 8.417 1.00 82.25 79 TRP A C 1
ATOM 628 O O . TRP A 1 79 ? 7.760 -2.259 9.598 1.00 82.25 79 TRP A O 1
ATOM 638 N N . ALA A 1 80 ? 7.686 -3.849 8.005 1.00 79.00 80 ALA A N 1
ATOM 639 C CA . ALA A 1 80 ? 7.396 -5.029 8.827 1.00 79.00 80 ALA A CA 1
ATOM 640 C C . ALA A 1 80 ? 7.990 -4.939 10.255 1.00 79.00 80 ALA A C 1
ATOM 642 O O . ALA A 1 80 ? 9.176 -5.217 10.459 1.00 79.00 80 ALA A O 1
ATOM 643 N N . PRO A 1 81 ? 7.199 -4.510 11.261 1.00 82.75 81 PRO A N 1
ATOM 644 C CA . PRO A 1 81 ? 7.736 -4.173 12.571 1.00 82.75 81 PRO A CA 1
ATOM 645 C C . PRO A 1 81 ? 8.150 -5.448 13.303 1.00 82.75 81 PRO A C 1
ATOM 647 O O . PRO A 1 81 ? 7.364 -6.381 13.434 1.00 82.75 81 PRO A O 1
ATOM 650 N N . GLN A 1 82 ? 9.382 -5.472 13.806 1.00 78.75 82 GLN A N 1
ATOM 651 C CA . GLN A 1 82 ? 9.957 -6.658 14.452 1.00 78.75 82 GLN A CA 1
ATOM 652 C C . GLN A 1 82 ? 9.606 -6.740 15.939 1.00 78.75 82 GLN A C 1
ATOM 654 O O . GLN A 1 82 ? 9.509 -7.822 16.517 1.00 78.75 82 GLN A O 1
ATOM 659 N N . TYR A 1 83 ? 9.404 -5.589 16.582 1.00 85.25 83 TYR A N 1
ATOM 660 C CA . TYR A 1 83 ? 9.085 -5.547 17.998 1.00 85.25 83 TYR A CA 1
ATOM 661 C C . TYR A 1 83 ? 7.593 -5.770 18.236 1.00 85.25 83 TYR A C 1
ATOM 663 O O . TYR A 1 83 ? 6.730 -5.171 17.586 1.00 85.25 83 TYR A O 1
ATOM 671 N N . LYS A 1 84 ? 7.280 -6.573 19.258 1.00 88.19 84 LYS A N 1
ATOM 672 C CA . LYS A 1 84 ? 5.897 -6.846 19.675 1.00 88.19 84 LYS A CA 1
ATOM 673 C C . LYS A 1 84 ? 5.115 -5.561 19.965 1.00 88.19 84 LYS A C 1
ATOM 675 O O . LYS A 1 84 ? 3.991 -5.420 19.496 1.00 88.19 84 LYS A O 1
ATOM 680 N N . LYS A 1 85 ? 5.739 -4.591 20.647 1.00 90.69 85 LYS A N 1
ATOM 681 C CA . LYS A 1 85 ? 5.135 -3.277 20.937 1.00 90.69 85 LYS A CA 1
ATOM 682 C C . LYS A 1 85 ? 4.633 -2.570 19.669 1.00 90.69 85 LYS A C 1
ATOM 684 O O . LYS A 1 85 ? 3.546 -2.010 19.670 1.00 90.69 85 LYS A O 1
ATOM 689 N N . ASP A 1 86 ? 5.389 -2.655 18.577 1.00 90.75 86 ASP A N 1
ATOM 690 C CA . ASP A 1 86 ? 5.099 -1.958 17.322 1.00 90.75 86 ASP A CA 1
ATOM 691 C C . ASP A 1 86 ? 4.074 -2.730 16.487 1.00 90.75 86 ASP A C 1
ATOM 693 O O . ASP A 1 86 ? 3.215 -2.143 15.834 1.00 90.75 86 ASP A O 1
ATOM 697 N N . THR A 1 87 ? 4.103 -4.058 16.589 1.00 90.19 87 THR A N 1
ATOM 698 C CA . THR A 1 87 ? 3.122 -4.980 16.000 1.00 90.19 87 THR A CA 1
ATOM 699 C C . THR A 1 87 ? 1.730 -4.802 16.617 1.00 90.19 87 THR A C 1
ATOM 701 O O . THR A 1 87 ? 0.721 -4.892 15.906 1.00 90.19 87 THR A O 1
ATOM 704 N N . GLU A 1 88 ? 1.669 -4.511 17.921 1.00 93.62 88 GLU A N 1
ATOM 705 C CA . GLU A 1 88 ? 0.432 -4.311 18.685 1.00 93.62 88 GLU A CA 1
ATOM 706 C C . GLU A 1 88 ? -0.253 -2.966 18.409 1.00 93.62 88 GLU A C 1
ATOM 708 O O . GLU A 1 88 ? -1.481 -2.887 18.477 1.00 93.62 88 GLU A O 1
ATOM 713 N N . VAL A 1 89 ? 0.497 -1.920 18.050 1.00 94.88 89 VAL A N 1
ATOM 714 C CA . VAL A 1 89 ? -0.043 -0.582 17.742 1.00 94.88 89 VAL A CA 1
ATOM 715 C C . VAL A 1 89 ? -1.138 -0.612 16.655 1.00 94.88 89 VAL A C 1
ATOM 717 O O . VAL A 1 89 ? -2.250 -0.142 16.922 1.00 94.88 89 VAL A O 1
ATOM 720 N N . PRO A 1 90 ? -0.914 -1.178 15.451 1.00 93.75 90 PRO A N 1
ATOM 721 C CA . PRO A 1 90 ? -1.964 -1.312 14.442 1.00 93.75 90 PRO A CA 1
ATOM 722 C C . PRO A 1 90 ? -3.033 -2.347 14.837 1.00 93.75 90 PRO A C 1
ATOM 724 O O . PRO A 1 90 ? -4.211 -2.146 14.537 1.00 93.75 90 PRO A O 1
ATOM 727 N N . GLU A 1 91 ? -2.670 -3.416 15.557 1.00 95.75 91 GLU A N 1
ATOM 728 C CA . GLU A 1 91 ? -3.624 -4.438 16.027 1.00 95.75 91 GLU A CA 1
ATOM 729 C C . GLU A 1 91 ? -4.659 -3.838 16.995 1.00 95.75 91 GLU A C 1
ATOM 731 O O . GLU A 1 91 ? -5.845 -4.171 16.954 1.00 95.75 91 GLU A O 1
ATOM 736 N N . HIS A 1 92 ? -4.245 -2.874 17.821 1.00 96.38 92 HIS A N 1
ATOM 737 C CA . HIS A 1 92 ? -5.141 -2.142 18.707 1.00 96.38 92 HIS A CA 1
ATOM 738 C C . HIS A 1 92 ? -6.199 -1.340 17.931 1.00 96.38 92 HIS A C 1
ATOM 740 O O . HIS A 1 92 ? -7.345 -1.236 18.373 1.00 96.38 92 HIS A O 1
ATOM 746 N N . VAL A 1 93 ? -5.867 -0.815 16.747 1.00 97.06 93 VAL A N 1
ATOM 747 C CA . VAL A 1 93 ? -6.848 -0.136 15.886 1.00 97.06 93 VAL A CA 1
ATOM 748 C C . VAL A 1 93 ? -7.897 -1.124 15.373 1.00 97.06 93 VAL A C 1
ATOM 750 O O . VAL A 1 93 ? -9.088 -0.810 15.410 1.00 97.06 93 VAL A O 1
ATOM 753 N N . GLN A 1 94 ? -7.487 -2.333 14.967 1.00 96.75 94 GLN A N 1
ATOM 754 C CA . GLN A 1 94 ? -8.426 -3.392 14.579 1.00 96.75 94 GLN A CA 1
ATOM 755 C C . GLN A 1 94 ? -9.347 -3.772 15.748 1.00 96.75 94 GLN A C 1
ATOM 757 O O . GLN A 1 94 ? -10.563 -3.783 15.569 1.00 96.75 94 GLN A O 1
ATOM 762 N N . ARG A 1 95 ? -8.805 -3.967 16.959 1.00 95.62 95 ARG A N 1
ATOM 763 C CA . ARG A 1 95 ? -9.597 -4.224 18.183 1.00 95.62 95 ARG A CA 1
ATOM 764 C C . ARG A 1 95 ? -10.642 -3.143 18.451 1.00 95.62 95 ARG A C 1
ATOM 766 O O . ARG A 1 95 ? -11.781 -3.442 18.800 1.00 95.62 95 ARG A O 1
ATOM 773 N N . ARG A 1 96 ? -10.271 -1.870 18.296 1.00 94.69 96 ARG A N 1
ATOM 774 C CA . ARG A 1 96 ? -11.207 -0.749 18.476 1.00 94.69 96 ARG A CA 1
ATOM 775 C C . ARG A 1 96 ? -12.305 -0.747 17.421 1.00 94.69 96 ARG A C 1
ATOM 777 O O . ARG A 1 96 ? -13.439 -0.410 17.748 1.00 94.69 96 ARG A O 1
ATOM 784 N N . ALA A 1 97 ? -11.975 -1.102 16.182 1.00 94.12 97 ALA A N 1
ATOM 785 C CA . ALA A 1 97 ? -12.943 -1.161 15.097 1.00 94.12 97 ALA A CA 1
ATOM 786 C C . ALA A 1 97 ? -13.944 -2.305 15.281 1.00 94.12 97 ALA A C 1
ATOM 788 O O . ALA A 1 97 ? -15.146 -2.082 15.161 1.00 94.12 97 ALA A O 1
ATOM 789 N N . THR A 1 98 ? -13.473 -3.501 15.640 1.00 93.44 98 THR A N 1
ATOM 790 C CA . THR A 1 98 ? -14.349 -4.657 15.874 1.00 93.44 98 THR A CA 1
ATOM 791 C C . THR A 1 98 ? -15.274 -4.444 17.071 1.00 93.44 98 THR A C 1
ATOM 793 O O . THR A 1 98 ? -16.437 -4.831 17.011 1.00 93.44 98 THR A O 1
ATOM 796 N N . LYS A 1 99 ? -14.823 -3.714 18.102 1.00 92.81 99 LYS A N 1
ATOM 797 C CA . LYS A 1 99 ? -15.649 -3.330 19.261 1.00 92.81 99 LYS A CA 1
ATOM 798 C C . LYS A 1 99 ? -16.824 -2.397 18.921 1.00 92.81 99 LYS A C 1
ATOM 800 O O . LYS A 1 99 ? -17.715 -2.223 19.745 1.00 92.81 99 LYS A O 1
ATOM 805 N N . LEU A 1 100 ? -16.852 -1.779 17.735 1.00 92.44 100 LEU A N 1
ATOM 806 C CA . LEU A 1 100 ? -18.014 -0.993 17.296 1.00 92.44 100 LEU A CA 1
ATOM 807 C C . LEU A 1 100 ? -19.205 -1.868 16.888 1.00 92.44 100 LEU A C 1
ATOM 809 O O . LEU A 1 100 ? -20.312 -1.341 16.787 1.00 92.44 100 LEU A O 1
ATOM 813 N N . VAL A 1 101 ? -18.994 -3.161 16.626 1.00 93.50 101 VAL A N 1
ATOM 814 C CA . VAL A 1 101 ? -20.059 -4.091 16.244 1.00 93.50 101 VAL A CA 1
ATOM 815 C C . VAL A 1 101 ? -20.839 -4.518 17.488 1.00 93.50 101 VAL A C 1
ATOM 817 O O . VAL A 1 101 ? -20.255 -4.988 18.464 1.00 93.50 101 VAL A O 1
ATOM 820 N N . LYS A 1 102 ? -22.167 -4.364 17.460 1.00 91.06 102 LYS A N 1
ATOM 821 C CA . LYS A 1 102 ? -23.044 -4.802 18.561 1.00 91.06 102 LYS A CA 1
ATOM 822 C C . LYS A 1 102 ? -23.088 -6.332 18.674 1.00 91.06 102 LYS A C 1
ATOM 824 O O . LYS A 1 102 ? -23.006 -7.027 17.666 1.00 91.06 102 LYS A O 1
ATOM 829 N N . GLY A 1 103 ? -23.284 -6.842 19.893 1.00 86.00 103 GLY A N 1
ATOM 830 C CA . GLY A 1 103 ? -23.485 -8.278 20.153 1.00 86.00 103 GLY A CA 1
ATOM 831 C C . GLY A 1 103 ? -22.207 -9.086 20.409 1.00 86.00 103 GLY A C 1
ATOM 832 O O . GLY A 1 103 ? -22.262 -10.312 20.476 1.00 86.00 103 GLY A O 1
ATOM 833 N N . LEU A 1 104 ? -21.063 -8.414 20.571 1.00 85.88 104 LEU A N 1
ATOM 834 C CA . LEU A 1 104 ? -19.761 -9.047 20.818 1.00 85.88 104 LEU A CA 1
ATOM 835 C C . LEU A 1 104 ? -19.219 -8.826 22.245 1.00 85.88 104 LEU A C 1
ATOM 837 O O . LEU A 1 104 ? -18.140 -9.298 22.578 1.00 85.88 104 LEU A O 1
ATOM 841 N N . GLU A 1 105 ? -19.952 -8.141 23.119 1.00 85.06 105 GLU A N 1
ATOM 842 C CA . GLU A 1 105 ? -19.443 -7.561 24.376 1.00 85.06 105 GLU A CA 1
ATOM 843 C C . GLU A 1 105 ? -18.799 -8.556 25.364 1.00 85.06 105 GLU A C 1
ATOM 845 O O . GLU A 1 105 ? -17.877 -8.171 26.081 1.00 85.06 105 GLU A O 1
ATOM 850 N N . HIS A 1 106 ? -19.222 -9.825 25.368 1.00 86.81 106 HIS A N 1
ATOM 851 C CA . HIS A 1 106 ? -18.754 -10.857 26.312 1.00 86.81 106 HIS A CA 1
ATOM 852 C C . HIS A 1 106 ? -17.752 -11.861 25.730 1.00 86.81 106 HIS A C 1
ATOM 854 O O . HIS A 1 106 ? -17.408 -12.838 26.388 1.00 86.81 106 HIS A O 1
ATOM 860 N N . LYS A 1 107 ? -17.303 -11.653 24.492 1.00 88.94 107 LYS A N 1
ATOM 861 C CA . LYS A 1 107 ? -16.416 -12.588 23.792 1.00 88.94 107 LYS A CA 1
ATOM 862 C C . LYS A 1 107 ? -14.965 -12.121 23.855 1.00 88.94 107 LYS A C 1
ATOM 864 O O . LYS A 1 107 ? -14.684 -10.929 23.984 1.00 88.94 107 LYS A O 1
ATOM 869 N N . SER A 1 108 ? -14.036 -13.062 23.752 1.00 92.19 108 SER A N 1
ATOM 870 C CA . SER A 1 108 ? -12.613 -12.756 23.610 1.00 92.19 108 SER A CA 1
ATOM 871 C C . SER A 1 108 ? -12.310 -12.144 22.234 1.00 92.19 108 SER A C 1
ATOM 873 O O . SER A 1 108 ? -13.083 -12.270 21.281 1.00 92.19 108 SER A O 1
ATOM 875 N N . TYR A 1 109 ? -11.150 -11.494 22.098 1.00 91.94 109 TYR A N 1
ATOM 876 C CA . TYR A 1 109 ? -10.761 -10.874 20.827 1.00 91.94 109 TYR A CA 1
ATOM 877 C C . TYR A 1 109 ? -10.667 -11.888 19.675 1.00 91.94 109 TYR A C 1
ATOM 879 O O . TYR A 1 109 ? -11.075 -11.587 18.555 1.00 91.94 109 TYR A O 1
ATOM 887 N N . GLU A 1 110 ? -10.172 -13.097 19.937 1.00 92.25 110 GLU A N 1
ATOM 888 C CA . GLU A 1 110 ? -10.077 -14.147 18.918 1.00 92.25 110 GLU A CA 1
ATOM 889 C C . GLU A 1 110 ? -11.456 -14.599 18.423 1.00 92.25 110 GLU A C 1
ATOM 891 O O . GLU A 1 110 ? -11.649 -14.843 17.230 1.00 92.25 110 GLU A O 1
ATOM 896 N N . GLU A 1 111 ? -12.439 -14.652 19.318 1.00 93.06 111 GLU A N 1
ATOM 897 C CA . GLU A 1 111 ? -13.820 -14.983 18.974 1.00 93.06 111 GLU A CA 1
ATOM 898 C C . GLU A 1 111 ? -14.489 -13.869 18.168 1.00 93.06 111 GLU A C 1
ATOM 900 O O . GLU A 1 111 ? -15.193 -14.169 17.204 1.00 93.06 111 GLU A O 1
ATOM 905 N N . TRP A 1 112 ? -14.210 -12.594 18.478 1.00 93.75 112 TRP A N 1
ATOM 906 C CA . TRP A 1 112 ? -14.659 -11.468 17.644 1.00 93.75 112 TRP A CA 1
ATOM 907 C C . TRP A 1 112 ? -14.162 -11.614 16.213 1.00 93.75 112 TRP A C 1
ATOM 909 O O . TRP A 1 112 ? -14.928 -11.458 15.267 1.00 93.75 112 TRP A O 1
ATOM 919 N N . LEU A 1 113 ? -12.876 -11.923 16.047 1.00 93.12 113 LEU A N 1
ATOM 920 C CA . LEU A 1 113 ? -12.285 -12.110 14.727 1.00 93.12 113 LEU A CA 1
ATOM 921 C C . LEU A 1 113 ? -12.946 -13.267 13.975 1.00 93.12 113 LEU A C 1
ATOM 923 O O . LEU A 1 113 ? -13.289 -13.105 12.804 1.00 93.12 113 LEU A O 1
ATOM 927 N N . ARG A 1 114 ? -13.196 -14.393 14.654 1.00 93.31 114 ARG A N 1
ATOM 928 C CA . ARG A 1 114 ? -13.873 -15.554 14.065 1.00 93.31 114 ARG A CA 1
ATOM 929 C C . ARG A 1 114 ? -15.289 -15.218 13.592 1.00 93.31 114 ARG A C 1
ATOM 931 O O . ARG A 1 114 ? -15.636 -15.545 12.463 1.00 93.31 114 ARG A O 1
ATOM 938 N N . GLU A 1 115 ? -16.086 -14.537 14.411 1.00 92.06 115 GLU A N 1
ATOM 939 C CA . GLU A 1 115 ? -17.476 -14.194 14.068 1.00 92.06 115 GLU A CA 1
ATOM 940 C C . GLU A 1 115 ? -17.600 -13.120 12.990 1.00 92.06 115 GLU A C 1
ATOM 942 O O . GLU A 1 115 ? -18.548 -13.131 12.203 1.00 92.06 115 GLU A O 1
ATOM 947 N N . LEU A 1 116 ? -16.635 -12.203 12.933 1.00 91.88 116 LEU A N 1
ATOM 948 C CA . LEU A 1 116 ? -16.567 -11.173 11.901 1.00 91.88 116 LEU A CA 1
ATOM 949 C C . LEU A 1 116 ? -15.903 -11.666 10.606 1.00 91.88 116 LEU A C 1
ATOM 951 O O . LEU A 1 116 ? -15.847 -10.910 9.637 1.00 91.88 116 LEU A O 1
ATOM 955 N N . GLY A 1 117 ? -15.383 -12.900 10.572 1.00 92.81 117 GLY A N 1
ATOM 956 C CA . GLY A 1 117 ? -14.660 -13.439 9.417 1.00 92.81 117 GLY A CA 1
ATOM 957 C C . GLY A 1 117 ? -13.347 -12.702 9.130 1.00 92.81 117 GLY A C 1
ATOM 958 O O . GLY A 1 117 ? -12.949 -12.544 7.975 1.00 92.81 117 GLY A O 1
ATOM 959 N N . LEU A 1 118 ? -12.679 -12.199 10.171 1.00 92.69 118 LEU A N 1
ATOM 960 C CA . LEU A 1 118 ? -11.444 -11.427 10.073 1.00 92.69 118 LEU A CA 1
ATOM 961 C C . LEU A 1 118 ? -10.245 -12.233 10.583 1.00 92.69 118 LEU A C 1
ATOM 963 O O . LEU A 1 118 ? -10.329 -12.986 11.544 1.00 92.69 118 LEU A O 1
ATOM 967 N N . PHE A 1 119 ? -9.085 -12.009 9.971 1.00 93.44 119 PHE A N 1
ATOM 968 C CA . PHE A 1 119 ? -7.793 -12.412 10.530 1.00 93.44 119 PHE A CA 1
ATOM 969 C C . PHE A 1 119 ? -7.169 -11.246 11.305 1.00 93.44 119 PHE A C 1
ATOM 971 O O . PHE A 1 119 ? -7.432 -10.084 10.970 1.00 93.44 119 PHE A O 1
ATOM 978 N N . SER A 1 120 ? -6.317 -11.543 12.294 1.00 92.75 120 SER A N 1
ATOM 979 C CA . SER A 1 120 ? -5.447 -10.530 12.912 1.00 92.75 120 SER A CA 1
ATOM 980 C C . SER A 1 120 ? -4.534 -9.898 11.859 1.00 92.75 120 SER A C 1
ATOM 982 O O . SER A 1 120 ? -4.228 -10.522 10.832 1.00 92.75 120 SER A O 1
ATOM 984 N N . LEU A 1 121 ? -4.089 -8.661 12.094 1.00 92.38 121 LEU A N 1
ATOM 985 C CA . LEU A 1 121 ? -3.173 -7.995 11.165 1.00 92.38 121 LEU A CA 1
ATOM 986 C C . LEU A 1 121 ? -1.829 -8.710 11.132 1.00 92.38 121 LEU A C 1
ATOM 988 O O . LEU A 1 121 ? -1.226 -8.818 10.072 1.00 92.38 121 LEU A O 1
ATOM 992 N N . GLU A 1 122 ? -1.396 -9.272 12.258 1.00 89.94 122 GLU A N 1
ATOM 993 C CA . GLU A 1 122 ? -0.187 -10.093 12.328 1.00 89.94 122 GLU A CA 1
ATOM 994 C C . GLU A 1 122 ? -0.244 -11.307 11.393 1.00 89.94 122 GLU A C 1
ATOM 996 O O . GLU A 1 122 ? 0.640 -11.472 10.553 1.00 89.94 122 GLU A O 1
ATOM 1001 N N . LYS A 1 123 ? -1.324 -12.102 11.438 1.00 89.50 123 LYS A N 1
ATOM 1002 C CA . LYS A 1 123 ? -1.493 -13.246 10.524 1.00 89.50 123 LYS A CA 1
ATOM 1003 C C . LYS A 1 123 ? -1.513 -12.814 9.059 1.00 89.50 123 LYS A C 1
ATOM 1005 O O . LYS A 1 123 ? -1.069 -13.552 8.182 1.00 89.50 123 LYS A O 1
ATOM 1010 N N . ARG A 1 124 ? -2.039 -11.625 8.770 1.00 90.31 124 ARG A N 1
ATOM 1011 C CA . ARG A 1 124 ? -2.087 -11.100 7.401 1.00 90.31 124 ARG A CA 1
ATOM 1012 C C . ARG A 1 124 ? -0.756 -10.578 6.904 1.00 90.31 124 ARG A C 1
ATOM 1014 O O . ARG A 1 124 ? -0.459 -10.807 5.736 1.00 90.31 124 ARG A O 1
ATOM 1021 N N . ARG A 1 125 ? 0.033 -9.944 7.770 1.00 88.88 125 ARG A N 1
ATOM 1022 C CA . ARG A 1 125 ? 1.428 -9.600 7.480 1.00 88.88 125 ARG A CA 1
ATOM 1023 C C . ARG A 1 125 ? 2.215 -10.849 7.130 1.00 88.88 125 ARG A C 1
ATOM 1025 O O . ARG A 1 125 ? 2.707 -10.931 6.016 1.00 88.88 125 ARG A O 1
ATOM 1032 N N . LEU A 1 126 ? 2.156 -11.867 7.991 1.00 86.62 126 LEU A N 1
ATOM 1033 C CA . LEU A 1 126 ? 2.812 -13.150 7.746 1.00 86.62 126 LEU A CA 1
ATOM 1034 C C . LEU A 1 126 ? 2.393 -13.762 6.403 1.00 86.62 126 LEU A C 1
ATOM 1036 O O . LEU A 1 126 ? 3.233 -14.220 5.637 1.00 86.62 126 LEU A O 1
ATOM 1040 N N . ARG A 1 127 ? 1.095 -13.736 6.070 1.00 86.25 127 ARG A N 1
ATOM 1041 C CA . ARG A 1 127 ? 0.623 -14.176 4.749 1.00 86.25 127 ARG A CA 1
ATOM 1042 C C . ARG A 1 127 ? 1.241 -13.349 3.614 1.00 86.25 127 ARG A C 1
ATOM 1044 O O . ARG A 1 127 ? 1.617 -13.925 2.599 1.00 86.25 127 ARG A O 1
ATOM 1051 N N . GLY A 1 128 ? 1.316 -12.028 3.759 1.00 83.75 128 GLY A N 1
ATOM 1052 C CA . GLY A 1 128 ? 1.968 -11.139 2.796 1.00 83.75 128 GLY A CA 1
ATOM 1053 C C . GLY A 1 128 ? 3.456 -11.452 2.627 1.00 83.75 128 GLY A C 1
ATOM 1054 O O . GLY A 1 128 ? 3.930 -11.539 1.497 1.00 83.75 128 GLY A O 1
ATOM 1055 N N . ASP A 1 129 ? 4.168 -11.690 3.724 1.00 82.69 129 ASP A N 1
ATOM 1056 C CA . ASP A 1 129 ? 5.593 -12.031 3.720 1.00 82.69 129 ASP A CA 1
ATOM 1057 C C . ASP A 1 129 ? 5.836 -13.382 3.037 1.00 82.69 129 ASP A C 1
ATOM 1059 O O . ASP A 1 129 ? 6.721 -13.502 2.195 1.00 82.69 129 ASP A O 1
ATOM 1063 N N . LEU A 1 130 ? 4.991 -14.382 3.308 1.00 84.06 130 LEU A N 1
ATOM 1064 C CA . LEU A 1 130 ? 5.045 -15.686 2.640 1.00 84.06 130 LEU A CA 1
ATOM 1065 C C . LEU A 1 130 ? 4.771 -15.585 1.135 1.00 84.06 130 LEU A C 1
ATOM 1067 O O . LEU A 1 130 ? 5.418 -16.278 0.352 1.00 84.06 130 LEU A O 1
ATOM 1071 N N . ILE A 1 131 ? 3.844 -14.718 0.715 1.00 80.81 131 ILE A N 1
ATOM 1072 C CA . ILE A 1 131 ? 3.591 -14.456 -0.710 1.00 80.81 131 ILE A CA 1
ATOM 1073 C C . ILE A 1 131 ? 4.818 -13.799 -1.354 1.00 80.81 131 ILE A C 1
ATOM 1075 O O . ILE A 1 131 ? 5.231 -14.222 -2.432 1.00 80.81 131 ILE A O 1
ATOM 1079 N N . ALA A 1 132 ? 5.429 -12.804 -0.701 1.00 77.25 132 ALA A N 1
ATOM 1080 C CA . ALA A 1 132 ? 6.655 -12.177 -1.199 1.00 77.25 132 ALA A CA 1
ATOM 1081 C C . ALA A 1 132 ? 7.801 -13.189 -1.313 1.00 77.25 132 ALA A C 1
ATOM 1083 O O . ALA A 1 132 ? 8.429 -13.278 -2.364 1.00 77.25 132 ALA A O 1
ATOM 1084 N N . LEU A 1 133 ? 8.023 -13.998 -0.274 1.00 79.88 133 LEU A N 1
ATOM 1085 C CA . LEU A 1 133 ? 9.050 -15.035 -0.267 1.00 79.88 133 LEU A CA 1
ATOM 1086 C C . LEU A 1 133 ? 8.819 -16.065 -1.376 1.00 79.88 133 LEU A C 1
ATOM 1088 O O . LEU A 1 133 ? 9.753 -16.398 -2.100 1.00 79.88 133 LEU A O 1
ATOM 1092 N N . TYR A 1 134 ? 7.585 -16.547 -1.540 1.00 77.94 134 TYR A N 1
ATOM 1093 C CA . TYR A 1 134 ? 7.234 -17.464 -2.623 1.00 77.94 134 TYR A CA 1
ATOM 1094 C C . TYR A 1 134 ? 7.548 -16.856 -3.994 1.00 77.94 134 TYR A C 1
ATOM 1096 O O . TYR A 1 134 ? 8.144 -17.527 -4.838 1.00 77.94 134 TYR A O 1
ATOM 1104 N N . ASN A 1 135 ? 7.211 -15.579 -4.196 1.00 72.88 135 ASN A N 1
ATOM 1105 C CA . ASN A 1 135 ? 7.494 -14.881 -5.445 1.00 72.88 135 ASN A CA 1
ATOM 1106 C C . ASN A 1 135 ? 8.998 -14.774 -5.716 1.00 72.88 135 ASN A C 1
ATOM 1108 O O . ASN A 1 135 ? 9.424 -15.037 -6.841 1.00 72.88 135 ASN A O 1
ATOM 1112 N N . CYS A 1 136 ? 9.798 -14.468 -4.690 1.00 70.25 136 CYS A N 1
ATOM 1113 C CA . CYS A 1 136 ? 11.256 -14.462 -4.790 1.00 70.25 136 CYS A CA 1
ATOM 1114 C C . CYS A 1 136 ? 11.807 -15.857 -5.130 1.00 70.25 136 CYS A C 1
ATOM 1116 O O . CYS A 1 136 ? 12.585 -16.003 -6.068 1.00 70.25 136 CYS A O 1
ATOM 1118 N N . LEU A 1 137 ? 11.375 -16.897 -4.409 1.00 72.19 137 LEU A N 1
ATOM 1119 C CA . LEU A 1 137 ? 11.886 -18.266 -4.565 1.00 72.19 137 LEU A CA 1
ATOM 1120 C C . LEU A 1 137 ? 11.512 -18.907 -5.901 1.00 72.19 137 LEU A C 1
ATOM 1122 O O . LEU A 1 137 ? 12.259 -19.730 -6.423 1.00 72.19 137 LEU A O 1
ATOM 1126 N N . LYS A 1 138 ? 10.347 -18.570 -6.453 1.00 71.31 138 LYS A N 1
ATOM 1127 C CA . LYS A 1 138 ? 9.903 -19.102 -7.744 1.00 71.31 138 LYS A CA 1
ATOM 1128 C C . LYS A 1 138 ? 10.438 -18.325 -8.938 1.00 71.31 138 LYS A C 1
ATOM 1130 O O . LYS A 1 138 ? 10.052 -18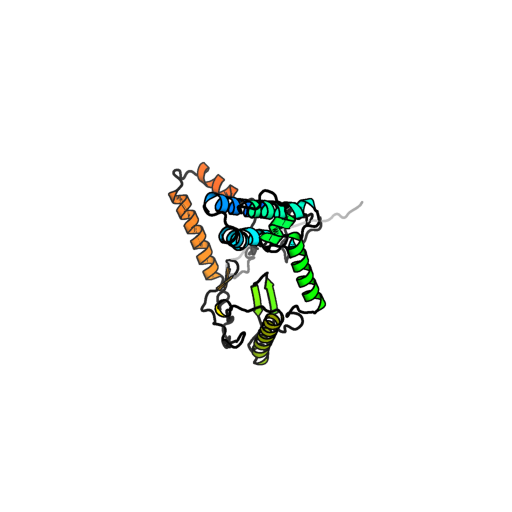.648 -10.057 1.00 71.31 138 LYS A O 1
ATOM 1135 N N . GLY A 1 139 ? 11.255 -17.290 -8.716 1.00 59.28 139 GLY A N 1
ATOM 1136 C CA . GLY A 1 139 ? 11.590 -16.337 -9.772 1.00 59.28 139 GLY A CA 1
ATOM 1137 C C . GLY A 1 139 ? 10.328 -15.742 -10.401 1.00 59.28 139 GLY A C 1
ATOM 1138 O O . GLY A 1 139 ? 10.363 -15.268 -11.531 1.00 59.28 139 GLY A O 1
ATOM 1139 N N . ALA A 1 140 ? 9.201 -15.768 -9.678 1.00 54.97 140 ALA A N 1
ATOM 1140 C CA . ALA A 1 140 ? 7.919 -15.232 -10.108 1.00 54.97 140 ALA A CA 1
ATOM 1141 C C . ALA A 1 140 ? 7.912 -13.713 -9.935 1.00 54.97 140 ALA A C 1
ATOM 1143 O O . ALA A 1 140 ? 6.887 -13.103 -9.654 1.00 54.97 140 ALA A O 1
ATOM 1144 N N . THR A 1 141 ? 9.061 -13.081 -10.086 1.00 59.91 141 THR A N 1
ATOM 1145 C CA . THR A 1 141 ? 9.138 -11.692 -10.461 1.00 59.91 141 THR A CA 1
ATOM 1146 C C . THR A 1 141 ? 9.266 -11.729 -11.982 1.00 59.91 141 THR A C 1
ATOM 1148 O O . THR A 1 141 ? 10.197 -12.285 -12.553 1.00 59.91 141 THR A O 1
ATOM 1151 N N . TRP A 1 142 ? 8.246 -11.226 -12.675 1.00 61.75 142 TRP A N 1
ATOM 1152 C CA . TRP A 1 142 ? 8.172 -11.215 -14.144 1.00 61.75 142 TRP A CA 1
ATOM 1153 C C . TRP A 1 142 ? 9.334 -10.461 -14.825 1.00 61.75 142 TRP A C 1
ATOM 1155 O O . TRP A 1 142 ? 9.379 -10.387 -16.047 1.00 61.75 142 TRP A O 1
ATOM 1165 N N . ASP A 1 143 ? 10.234 -9.873 -14.036 1.00 64.69 143 ASP A N 1
ATOM 1166 C CA . ASP A 1 143 ? 11.363 -9.050 -14.440 1.00 64.69 143 ASP A CA 1
ATOM 1167 C C . ASP A 1 143 ? 12.669 -9.780 -14.706 1.00 64.69 143 ASP A C 1
ATOM 1169 O O . ASP A 1 143 ? 13.543 -9.190 -15.329 1.00 64.69 143 ASP A O 1
ATOM 1173 N N . ASN A 1 144 ? 12.787 -11.052 -14.328 1.00 62.66 144 ASN A N 1
ATOM 1174 C CA . ASN A 1 144 ? 14.023 -11.814 -14.529 1.00 62.66 144 ASN A CA 1
ATOM 1175 C C . ASN A 1 144 ? 14.354 -12.084 -16.012 1.00 62.66 144 ASN A C 1
ATOM 1177 O O . ASN A 1 144 ? 15.464 -12.503 -16.319 1.00 62.66 144 ASN A O 1
ATOM 1181 N N . GLU A 1 145 ? 13.412 -11.834 -16.929 1.00 67.75 145 GLU A N 1
ATOM 1182 C CA . GLU A 1 145 ? 13.582 -12.025 -18.377 1.00 67.75 145 GLU A CA 1
ATOM 1183 C C . GLU A 1 145 ? 13.164 -10.803 -19.214 1.00 67.75 145 GLU A C 1
ATOM 1185 O O . GLU A 1 145 ? 12.929 -10.943 -20.411 1.00 67.75 145 GLU A O 1
ATOM 1190 N N . ILE A 1 146 ? 12.996 -9.620 -18.619 1.00 75.06 146 ILE A N 1
ATOM 1191 C CA . ILE A 1 146 ? 12.617 -8.434 -19.402 1.00 75.06 146 ILE A CA 1
ATOM 1192 C C . ILE A 1 146 ? 13.789 -8.007 -20.284 1.00 75.06 146 ILE A C 1
ATOM 1194 O O . ILE A 1 146 ? 14.915 -7.875 -19.809 1.00 75.06 146 ILE A O 1
ATOM 1198 N N . GLU A 1 147 ? 13.499 -7.735 -21.553 1.00 78.12 147 GLU A N 1
ATOM 1199 C CA . GLU A 1 147 ? 14.485 -7.225 -22.512 1.00 78.12 147 GLU A CA 1
ATOM 1200 C C . GLU A 1 147 ? 14.522 -5.693 -22.530 1.00 78.12 147 GLU A C 1
ATOM 1202 O O . GLU A 1 147 ? 15.558 -5.083 -22.790 1.00 78.12 147 GLU A O 1
ATOM 1207 N N . CYS A 1 148 ? 13.394 -5.059 -22.221 1.00 79.81 148 CYS A N 1
ATOM 1208 C CA . CYS A 1 148 ? 13.276 -3.614 -22.119 1.00 79.81 148 CYS A CA 1
ATOM 1209 C C . CYS A 1 148 ? 13.838 -3.043 -20.804 1.00 79.81 148 CYS A C 1
ATOM 1211 O O . CYS A 1 148 ? 13.925 -3.700 -19.767 1.00 79.81 148 CYS A O 1
ATOM 1213 N N . THR A 1 149 ? 14.118 -1.743 -20.794 1.00 81.00 149 THR A N 1
ATOM 1214 C CA . THR A 1 149 ? 14.412 -1.034 -19.549 1.00 81.00 149 THR A CA 1
ATOM 1215 C C . THR A 1 149 ? 13.165 -1.019 -18.668 1.00 81.00 149 THR A C 1
ATOM 1217 O O . THR A 1 149 ? 12.097 -0.520 -19.041 1.00 81.00 149 THR A O 1
ATOM 1220 N N . LEU A 1 150 ? 13.316 -1.566 -17.466 1.00 78.56 150 LEU A N 1
ATOM 1221 C CA . LEU A 1 150 ? 12.264 -1.661 -16.472 1.00 78.56 150 LEU A CA 1
ATOM 1222 C C . LEU A 1 150 ? 12.470 -0.628 -15.364 1.00 78.56 150 LEU A C 1
ATOM 1224 O O . LEU A 1 150 ? 13.503 -0.600 -14.702 1.00 78.56 150 LEU A O 1
ATOM 1228 N N . SER A 1 151 ? 11.426 0.145 -15.076 1.00 72.62 151 SER A N 1
ATOM 1229 C CA . SER A 1 151 ? 11.321 0.912 -13.837 1.00 72.62 151 SER A CA 1
ATOM 1230 C C . SER A 1 151 ? 10.077 0.469 -13.071 1.00 72.62 151 SER A C 1
ATOM 1232 O O . SER A 1 151 ? 8.948 0.576 -13.562 1.00 72.62 151 SER A O 1
ATOM 1234 N N . LYS A 1 152 ? 10.283 -0.060 -11.862 1.00 67.94 152 LYS A N 1
ATOM 1235 C CA . LYS A 1 152 ? 9.216 -0.487 -10.949 1.00 67.94 152 LYS A CA 1
ATOM 1236 C C . LYS A 1 152 ? 9.082 0.493 -9.800 1.00 67.94 152 LYS A C 1
ATOM 1238 O O . LYS A 1 152 ? 10.077 0.901 -9.209 1.00 67.94 152 LYS A O 1
ATOM 1243 N N . PHE A 1 153 ? 7.841 0.819 -9.463 1.00 53.28 153 PHE A N 1
ATOM 1244 C CA . PHE A 1 153 ? 7.535 1.653 -8.319 1.00 53.28 153 PHE A CA 1
ATOM 1245 C C . PHE A 1 153 ? 6.164 1.293 -7.751 1.00 53.28 153 PHE A C 1
ATOM 1247 O O . PHE A 1 153 ? 5.151 1.587 -8.377 1.00 53.28 153 PHE A O 1
ATOM 1254 N N . THR A 1 154 ? 6.140 0.636 -6.588 1.00 60.53 154 THR A N 1
ATOM 1255 C CA . THR A 1 154 ? 4.915 0.101 -5.961 1.00 60.53 154 THR A CA 1
ATOM 1256 C C . THR A 1 154 ? 4.059 -0.711 -6.950 1.00 60.53 154 THR A C 1
ATOM 1258 O O . THR A 1 154 ? 4.510 -1.724 -7.479 1.00 60.53 154 THR A O 1
ATOM 1261 N N . ASP A 1 155 ? 2.824 -0.282 -7.195 1.00 61.62 155 ASP A N 1
ATOM 1262 C CA . ASP A 1 155 ? 1.864 -0.800 -8.168 1.00 61.62 155 ASP A CA 1
ATOM 1263 C C . ASP A 1 155 ? 2.112 -0.301 -9.603 1.00 61.62 155 ASP A C 1
ATOM 1265 O O . ASP A 1 155 ? 1.614 -0.889 -10.569 1.00 61.62 155 ASP A O 1
ATOM 1269 N N . ASN A 1 156 ? 2.902 0.761 -9.765 1.00 67.38 156 ASN A N 1
ATOM 1270 C CA . ASN A 1 156 ? 3.271 1.312 -11.056 1.00 67.38 156 ASN A CA 1
ATOM 1271 C C . ASN A 1 156 ? 4.490 0.599 -11.633 1.00 67.38 156 ASN A C 1
ATOM 1273 O O . ASN A 1 156 ? 5.444 0.194 -10.969 1.00 67.38 156 ASN A O 1
ATOM 1277 N N . THR A 1 157 ? 4.463 0.434 -12.942 1.00 75.88 157 THR A N 1
ATOM 1278 C CA . THR A 1 157 ? 5.546 -0.200 -13.675 1.00 75.88 157 THR A CA 1
ATOM 1279 C C . THR A 1 157 ? 5.614 0.450 -15.033 1.00 75.88 157 THR A C 1
ATOM 1281 O O . THR A 1 157 ? 4.613 0.481 -15.756 1.00 75.88 157 THR A O 1
ATOM 1284 N N . LYS A 1 158 ? 6.801 0.930 -15.375 1.00 84.00 158 LYS A N 1
ATOM 1285 C CA . LYS A 1 158 ? 7.120 1.484 -16.679 1.00 84.00 158 LYS A CA 1
ATOM 1286 C C . LYS A 1 158 ? 8.053 0.524 -17.387 1.00 84.00 158 LYS A C 1
ATOM 1288 O O . LYS A 1 158 ? 9.062 0.108 -16.824 1.00 84.00 158 LYS A O 1
ATOM 1293 N N . LEU A 1 159 ? 7.685 0.204 -18.614 1.00 85.00 159 LEU A N 1
ATOM 1294 C CA . LEU A 1 159 ? 8.520 -0.514 -19.553 1.00 85.00 159 LEU A CA 1
ATOM 1295 C C . LEU A 1 159 ? 8.899 0.483 -20.648 1.00 85.00 159 LEU A C 1
ATOM 1297 O O . LEU A 1 159 ? 8.010 1.147 -21.187 1.00 85.00 159 LEU A O 1
ATOM 1301 N N . CYS A 1 160 ? 10.184 0.629 -20.944 1.00 83.12 160 CYS A N 1
ATOM 1302 C CA . CYS A 1 160 ? 10.651 1.467 -22.040 1.00 83.12 160 CYS A CA 1
ATOM 1303 C C . CYS A 1 160 ? 11.757 0.770 -22.831 1.00 83.12 160 CYS A C 1
ATOM 1305 O O . CYS A 1 160 ? 12.587 0.058 -22.278 1.00 83.12 160 CYS A O 1
ATOM 1307 N N . GLY A 1 161 ? 11.772 0.987 -24.139 1.00 85.00 161 GLY A N 1
ATOM 1308 C CA . GLY A 1 161 ? 12.759 0.416 -25.046 1.00 85.00 161 GLY A CA 1
ATOM 1309 C C . GLY A 1 161 ? 12.857 1.258 -26.310 1.00 85.00 161 GLY A C 1
ATOM 1310 O O . GLY A 1 161 ? 11.938 2.022 -26.622 1.00 85.00 161 GLY A O 1
ATOM 1311 N N . ALA A 1 162 ? 13.983 1.143 -27.012 1.00 84.75 162 ALA A N 1
ATOM 1312 C CA . ALA A 1 162 ? 14.115 1.689 -28.355 1.00 84.75 162 ALA A CA 1
ATOM 1313 C C . ALA A 1 162 ? 13.212 0.897 -29.317 1.00 84.75 162 ALA A C 1
ATOM 1315 O O . ALA A 1 162 ? 13.060 -0.314 -29.180 1.00 84.75 162 ALA A O 1
ATOM 1316 N N . VAL A 1 163 ? 12.564 1.599 -30.246 1.00 83.94 163 VAL A N 1
ATOM 1317 C CA . VAL A 1 163 ? 11.565 1.040 -31.183 1.00 83.94 163 VAL A CA 1
ATOM 1318 C C . VAL A 1 163 ? 11.832 1.474 -32.622 1.00 83.94 163 VAL A C 1
ATOM 1320 O O . VAL A 1 163 ? 10.929 1.527 -33.450 1.00 83.94 163 VAL A O 1
ATOM 1323 N N . ASP A 1 164 ? 13.072 1.852 -32.901 1.00 83.19 164 ASP A N 1
ATOM 1324 C CA . ASP A 1 164 ? 13.590 2.142 -34.235 1.00 83.19 164 ASP A CA 1
ATOM 1325 C C . ASP A 1 164 ? 13.720 0.874 -35.096 1.00 83.19 164 ASP A C 1
ATOM 1327 O O . ASP A 1 164 ? 13.710 0.962 -36.323 1.00 83.19 164 ASP A O 1
ATOM 1331 N N . THR A 1 165 ? 13.760 -0.305 -34.468 1.00 87.00 165 THR A N 1
ATOM 1332 C CA . THR A 1 165 ? 13.759 -1.613 -35.133 1.00 87.00 165 THR A CA 1
ATOM 1333 C C . THR A 1 165 ? 12.491 -2.419 -34.833 1.00 87.00 165 THR A C 1
ATOM 1335 O O . THR A 1 165 ? 11.840 -2.253 -33.796 1.00 87.00 165 THR A O 1
ATOM 1338 N N . LEU A 1 166 ? 12.151 -3.348 -35.737 1.00 86.44 166 LEU A N 1
ATOM 1339 C CA . LEU A 1 166 ? 11.076 -4.324 -35.507 1.00 86.44 166 LEU A CA 1
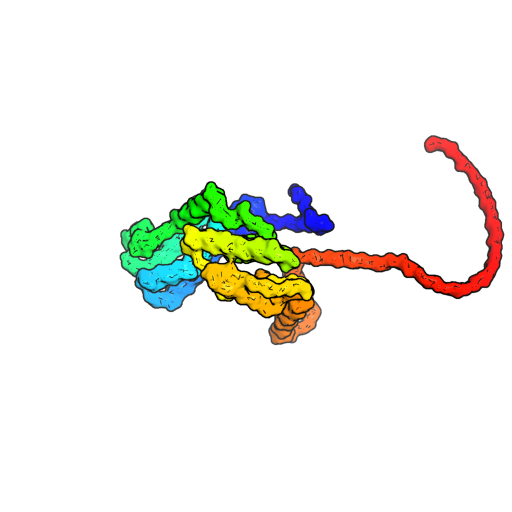ATOM 1340 C C . LEU A 1 166 ? 11.361 -5.200 -34.281 1.00 86.44 166 LEU A C 1
ATOM 1342 O O . LEU A 1 166 ? 10.448 -5.493 -33.517 1.00 86.44 166 LEU A O 1
ATOM 1346 N N . GLU A 1 167 ? 12.628 -5.540 -34.045 1.00 87.62 167 GLU A N 1
ATOM 1347 C CA . GLU A 1 167 ? 13.055 -6.291 -32.862 1.00 87.62 167 GLU A CA 1
ATOM 1348 C C . GLU A 1 167 ? 12.749 -5.536 -31.563 1.00 87.62 167 GLU A C 1
ATOM 1350 O O . GLU A 1 167 ? 12.215 -6.129 -30.627 1.00 87.62 167 GLU A O 1
ATOM 1355 N N . GLY A 1 168 ? 13.009 -4.224 -31.514 1.00 85.06 168 GLY A N 1
ATOM 1356 C CA . GLY A 1 168 ? 12.702 -3.385 -30.353 1.00 85.06 168 GLY A CA 1
ATOM 1357 C C . GLY A 1 168 ? 11.199 -3.275 -30.076 1.00 85.06 168 GLY A C 1
ATOM 1358 O O . GLY A 1 168 ? 10.755 -3.394 -28.931 1.00 85.06 168 GLY A O 1
ATOM 1359 N N . ARG A 1 169 ? 10.385 -3.143 -31.133 1.00 89.06 169 ARG A N 1
ATOM 1360 C CA . ARG A 1 169 ? 8.917 -3.227 -31.037 1.00 89.06 169 ARG A CA 1
ATOM 1361 C C . ARG A 1 169 ? 8.474 -4.580 -30.470 1.00 89.06 169 ARG A C 1
ATOM 1363 O O . ARG A 1 169 ? 7.653 -4.630 -29.552 1.00 89.06 169 ARG A O 1
ATOM 1370 N N . ASP A 1 170 ? 8.995 -5.670 -31.020 1.00 90.31 170 ASP A N 1
ATOM 1371 C CA . ASP A 1 170 ? 8.586 -7.022 -30.646 1.00 90.31 170 ASP A CA 1
ATOM 1372 C C . ASP A 1 170 ? 9.079 -7.394 -29.238 1.00 90.31 170 ASP A C 1
ATOM 1374 O O . ASP A 1 170 ? 8.399 -8.133 -28.526 1.00 90.31 170 ASP A O 1
ATOM 1378 N N . ALA A 1 171 ? 10.213 -6.848 -28.788 1.00 89.62 171 ALA A N 1
ATOM 1379 C CA . ALA A 1 171 ? 10.689 -6.958 -27.409 1.00 89.62 171 ALA A CA 1
ATOM 1380 C C . ALA A 1 171 ? 9.698 -6.330 -26.415 1.00 89.62 171 ALA A C 1
ATOM 1382 O O . ALA A 1 171 ? 9.280 -6.996 -25.465 1.00 89.62 171 ALA A O 1
ATOM 1383 N N . ILE A 1 172 ? 9.222 -5.105 -26.680 1.00 89.38 172 ILE A N 1
ATOM 1384 C CA . ILE A 1 172 ? 8.209 -4.451 -25.832 1.00 89.38 172 ILE A CA 1
ATOM 1385 C C . ILE A 1 172 ? 6.930 -5.290 -25.754 1.00 89.38 172 ILE A C 1
ATOM 1387 O O . ILE A 1 172 ? 6.371 -5.467 -24.669 1.00 89.38 172 ILE A O 1
ATOM 1391 N N . GLN A 1 173 ? 6.462 -5.840 -26.879 1.00 93.12 173 GLN A N 1
ATOM 1392 C CA . GLN A 1 173 ? 5.262 -6.677 -26.874 1.00 93.12 173 GLN A CA 1
ATOM 1393 C C . GLN A 1 173 ? 5.480 -7.996 -26.114 1.00 93.12 173 GLN A C 1
ATOM 1395 O O . GLN A 1 173 ? 4.620 -8.382 -25.322 1.00 93.12 173 GLN A O 1
ATOM 1400 N N . ARG A 1 174 ? 6.634 -8.660 -26.278 1.00 91.38 174 ARG A N 1
ATOM 1401 C CA . ARG A 1 174 ? 6.969 -9.886 -25.532 1.00 91.38 174 ARG A CA 1
ATOM 1402 C C . ARG A 1 174 ? 7.001 -9.649 -24.026 1.00 91.38 174 ARG A C 1
ATOM 1404 O O . ARG A 1 174 ? 6.489 -10.484 -23.276 1.00 91.38 174 ARG A O 1
ATOM 1411 N N . ASP A 1 175 ? 7.529 -8.513 -23.584 1.00 90.06 175 ASP A N 1
ATOM 1412 C CA . ASP A 1 175 ? 7.568 -8.155 -22.165 1.00 90.06 175 ASP A CA 1
ATOM 1413 C C . ASP A 1 175 ? 6.173 -7.827 -21.606 1.00 90.06 175 ASP A C 1
ATOM 1415 O O . ASP A 1 175 ? 5.842 -8.234 -20.486 1.00 90.06 175 ASP A O 1
ATOM 1419 N N . LEU A 1 176 ? 5.303 -7.176 -22.390 1.00 89.38 176 LEU A N 1
ATOM 1420 C CA . LEU A 1 176 ? 3.886 -7.008 -22.038 1.00 89.38 176 LEU A CA 1
ATOM 1421 C C . LEU A 1 176 ? 3.167 -8.359 -21.923 1.00 89.38 176 LEU A C 1
ATOM 1423 O O . LEU A 1 176 ? 2.434 -8.586 -20.958 1.00 89.38 176 LEU A O 1
ATOM 1427 N N . ASP A 1 177 ? 3.422 -9.284 -22.848 1.00 90.12 177 ASP A N 1
ATOM 1428 C CA . ASP A 1 177 ? 2.823 -10.619 -22.827 1.00 90.12 177 ASP A CA 1
ATOM 1429 C C . ASP A 1 177 ? 3.333 -11.453 -21.641 1.00 90.12 177 ASP A C 1
ATOM 1431 O O . ASP A 1 177 ? 2.556 -12.171 -21.007 1.00 90.12 177 ASP A O 1
ATOM 1435 N N . ARG A 1 178 ? 4.629 -11.357 -21.303 1.00 87.19 178 ARG A N 1
ATOM 1436 C CA . ARG A 1 178 ? 5.209 -11.957 -20.085 1.00 87.19 178 ARG A CA 1
ATOM 1437 C C . ARG A 1 178 ? 4.500 -11.433 -18.843 1.00 87.19 178 ARG A C 1
ATOM 1439 O O . ARG A 1 178 ? 4.101 -12.220 -17.982 1.00 87.19 178 ARG A O 1
ATOM 1446 N N . ARG A 1 179 ? 4.297 -10.118 -18.774 1.00 83.50 179 ARG A N 1
ATOM 1447 C CA . ARG A 1 179 ? 3.626 -9.461 -17.653 1.00 83.50 179 ARG A CA 1
ATOM 1448 C C . ARG A 1 179 ? 2.164 -9.896 -17.518 1.00 83.50 179 ARG A C 1
ATOM 1450 O O . ARG A 1 179 ? 1.725 -10.187 -16.407 1.00 83.50 179 ARG A O 1
ATOM 1457 N N . GLU A 1 180 ? 1.430 -10.002 -18.621 1.00 86.88 180 GLU A N 1
ATOM 1458 C CA . GLU A 1 180 ? 0.055 -10.519 -18.631 1.00 86.88 180 GLU A CA 1
ATOM 1459 C C . GLU A 1 180 ? -0.006 -11.986 -18.186 1.00 86.88 180 GLU A C 1
ATOM 1461 O O . GLU A 1 180 ? -0.813 -12.350 -17.327 1.00 86.88 180 GLU A O 1
ATOM 1466 N N . ARG A 1 181 ? 0.887 -12.839 -18.713 1.00 85.56 181 ARG A N 1
ATOM 1467 C CA . ARG A 1 181 ? 0.986 -14.247 -18.292 1.00 85.56 181 ARG A CA 1
ATOM 1468 C C . ARG A 1 181 ? 1.234 -14.355 -16.794 1.00 85.56 181 ARG A C 1
ATOM 1470 O O . ARG A 1 181 ? 0.565 -15.143 -16.127 1.00 85.56 181 ARG A O 1
ATOM 1477 N N . TRP A 1 182 ? 2.157 -13.551 -16.272 1.00 83.12 182 TRP A N 1
ATOM 1478 C CA . TRP A 1 182 ? 2.443 -13.495 -14.846 1.00 83.12 182 TRP A CA 1
ATOM 1479 C C . TRP A 1 182 ? 1.213 -13.090 -14.031 1.00 83.12 182 TRP A C 1
ATOM 1481 O O . TRP A 1 182 ? 0.886 -13.769 -13.057 1.00 83.12 182 TRP A O 1
ATOM 1491 N N . ALA A 1 183 ? 0.497 -12.037 -14.435 1.00 82.00 183 ALA A N 1
ATOM 1492 C CA . ALA A 1 183 ? -0.702 -11.598 -13.727 1.00 82.00 183 ALA A CA 1
ATOM 1493 C C . ALA A 1 183 ? -1.767 -12.700 -13.699 1.00 82.00 183 ALA A C 1
ATOM 1495 O O . ALA A 1 183 ? -2.299 -13.004 -12.633 1.00 82.00 183 ALA A O 1
ATOM 1496 N N . ARG A 1 184 ? -1.989 -13.382 -14.829 1.00 82.06 184 ARG A N 1
ATOM 1497 C CA . ARG A 1 184 ? -2.922 -14.511 -14.924 1.00 82.06 184 ARG A CA 1
ATOM 1498 C C . ARG A 1 184 ? -2.552 -15.663 -13.986 1.00 82.06 184 ARG A C 1
ATOM 1500 O O . ARG A 1 184 ? -3.426 -16.175 -13.293 1.00 82.06 184 ARG A O 1
ATOM 1507 N N . VAL A 1 185 ? -1.275 -16.056 -13.938 1.00 79.50 185 VAL A N 1
ATOM 1508 C CA . VAL A 1 185 ? -0.782 -17.108 -13.022 1.00 79.50 185 VAL A CA 1
ATOM 1509 C C . VAL A 1 185 ? -0.969 -16.704 -11.557 1.00 79.50 185 VAL A C 1
ATOM 1511 O O . VAL A 1 185 ? -1.294 -17.543 -10.723 1.00 79.50 185 VAL A O 1
ATOM 1514 N N . ASN A 1 186 ? -0.828 -15.414 -11.249 1.00 74.69 186 ASN A N 1
ATOM 1515 C CA . ASN A 1 186 ? -0.993 -14.868 -9.901 1.00 74.69 186 ASN A CA 1
ATOM 1516 C C . ASN A 1 186 ? -2.436 -14.446 -9.574 1.00 74.69 186 ASN A C 1
ATOM 1518 O O . ASN A 1 186 ? -2.660 -13.783 -8.561 1.00 74.69 186 ASN A O 1
ATOM 1522 N N . LEU A 1 187 ? -3.416 -14.824 -10.406 1.00 76.81 187 LEU A N 1
ATOM 1523 C CA . LEU A 1 187 ? -4.836 -14.484 -10.235 1.00 76.81 187 LEU A CA 1
ATOM 1524 C C . LEU A 1 187 ? -5.088 -12.968 -10.105 1.00 76.81 187 LEU A C 1
ATOM 1526 O O . LEU A 1 187 ? -6.021 -12.527 -9.433 1.00 76.81 187 LEU A O 1
ATOM 1530 N N . MET A 1 188 ? -4.247 -12.162 -10.752 1.00 77.06 188 MET A N 1
ATOM 1531 C CA . MET A 1 188 ? -4.376 -10.712 -10.860 1.00 77.06 188 MET A CA 1
ATOM 1532 C C . MET A 1 188 ? -4.902 -10.330 -12.245 1.00 77.06 188 MET A C 1
ATOM 1534 O O . MET A 1 188 ? -4.682 -11.034 -13.228 1.00 77.06 188 MET A O 1
ATOM 1538 N N . LYS A 1 189 ? -5.578 -9.180 -12.331 1.00 79.75 189 LYS A N 1
ATOM 1539 C CA . LYS A 1 189 ? -6.078 -8.623 -13.592 1.00 79.75 189 LYS A CA 1
ATOM 1540 C C . LYS A 1 189 ? -5.602 -7.185 -13.752 1.00 79.75 189 LYS A C 1
ATOM 1542 O O . LYS A 1 189 ? -5.812 -6.367 -12.854 1.00 79.75 189 LYS A O 1
ATOM 1547 N N . PHE A 1 190 ? -4.995 -6.866 -14.894 1.00 76.62 190 PHE A N 1
ATOM 1548 C CA . PHE A 1 190 ? -4.679 -5.482 -15.229 1.00 76.62 190 PHE A CA 1
ATOM 1549 C C . PHE A 1 190 ? -5.940 -4.710 -15.613 1.00 76.62 190 PHE A C 1
ATOM 1551 O O . PHE A 1 190 ? -6.879 -5.229 -16.215 1.00 76.62 190 PHE A O 1
ATOM 1558 N N . SER A 1 191 ? -5.959 -3.432 -15.247 1.00 80.12 191 SER A N 1
ATOM 1559 C CA . SER A 1 191 ? -6.951 -2.492 -15.751 1.00 80.12 191 SER A CA 1
ATOM 1560 C C . SER A 1 191 ? -6.387 -1.862 -17.018 1.00 80.12 191 SER A C 1
ATOM 1562 O O . SER A 1 191 ? -5.647 -0.884 -16.935 1.00 80.12 191 SER A O 1
ATOM 1564 N N . ASN A 1 192 ? -6.732 -2.416 -18.181 1.00 79.81 192 ASN A N 1
ATOM 1565 C CA . ASN A 1 192 ? -6.229 -1.938 -19.474 1.00 79.81 192 ASN A CA 1
ATOM 1566 C C . ASN A 1 192 ? -6.524 -0.448 -19.705 1.00 79.81 192 ASN A C 1
ATOM 1568 O O . ASN A 1 192 ? -5.662 0.271 -20.194 1.00 79.81 192 ASN A O 1
ATOM 1572 N N . ALA A 1 193 ? -7.660 0.055 -19.208 1.00 78.56 193 ALA A N 1
ATOM 1573 C CA . ALA A 1 193 ? -8.004 1.482 -19.232 1.00 78.56 193 ALA A CA 1
ATOM 1574 C C . ALA A 1 193 ? -7.009 2.392 -18.474 1.00 78.56 193 ALA A C 1
ATOM 1576 O O . ALA A 1 193 ? -6.891 3.582 -18.772 1.00 78.56 193 ALA A O 1
ATOM 1577 N N . LYS A 1 194 ? -6.296 1.857 -17.473 1.00 81.19 194 LYS A N 1
ATOM 1578 C CA . LYS A 1 194 ? -5.257 2.580 -16.716 1.00 81.19 194 LYS A CA 1
ATOM 1579 C C . LYS A 1 194 ? -3.867 2.434 -17.339 1.00 81.19 194 LYS A C 1
ATOM 1581 O O . LYS A 1 194 ? -2.975 3.226 -17.029 1.00 81.19 194 LYS A O 1
ATOM 1586 N N . CYS A 1 195 ? -3.668 1.438 -18.198 1.00 84.06 195 CYS A N 1
ATOM 1587 C CA . CYS A 1 195 ? -2.440 1.262 -18.959 1.00 84.06 195 CYS A CA 1
ATOM 1588 C C . CYS A 1 195 ? -2.424 2.263 -20.118 1.00 84.06 195 CYS A C 1
ATOM 1590 O O . CYS A 1 195 ? -3.426 2.463 -20.796 1.00 84.06 195 CYS A O 1
ATOM 1592 N N . LYS A 1 196 ? -1.287 2.928 -20.325 1.00 85.38 196 LYS A N 1
ATOM 1593 C CA . LYS A 1 196 ? -1.123 3.941 -21.372 1.00 85.38 196 LYS A CA 1
ATOM 1594 C C . LYS A 1 196 ? 0.233 3.780 -22.028 1.00 85.38 196 LYS A C 1
ATOM 1596 O O . LYS A 1 196 ? 1.219 3.593 -21.310 1.00 85.38 196 LYS A O 1
ATOM 1601 N N . VAL A 1 197 ? 0.272 3.909 -23.349 1.00 87.69 197 VAL A N 1
ATOM 1602 C CA . VAL A 1 197 ? 1.519 3.992 -24.119 1.00 87.69 197 VAL A CA 1
ATOM 1603 C C . VAL A 1 197 ? 1.863 5.463 -24.321 1.00 87.69 197 VAL A C 1
ATOM 1605 O O . VAL A 1 197 ? 0.998 6.262 -24.681 1.00 87.69 197 VAL A O 1
ATOM 1608 N N . LEU A 1 198 ? 3.118 5.818 -24.060 1.00 85.19 198 LEU A N 1
ATOM 1609 C CA . LEU A 1 198 ? 3.667 7.134 -24.364 1.00 85.19 198 LEU A CA 1
ATOM 1610 C C . LEU A 1 198 ? 4.754 6.960 -25.423 1.00 85.19 198 LEU A C 1
ATOM 1612 O O . LEU A 1 198 ? 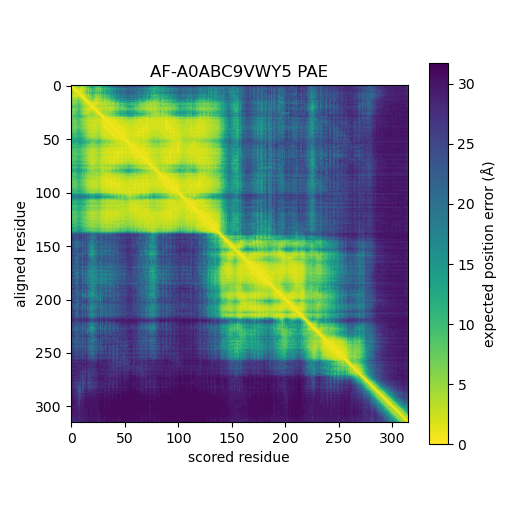5.728 6.246 -25.191 1.00 85.19 198 LEU A O 1
ATOM 1616 N N . HIS A 1 199 ? 4.578 7.609 -26.570 1.00 85.12 199 HIS A N 1
ATOM 1617 C CA . HIS A 1 199 ? 5.566 7.622 -27.643 1.00 85.12 199 HIS A CA 1
ATOM 1618 C C . HIS A 1 199 ? 6.482 8.826 -27.465 1.00 85.12 199 HIS A C 1
ATOM 1620 O O . HIS A 1 199 ? 6.014 9.959 -27.406 1.00 85.12 199 HIS A O 1
ATOM 1626 N N . THR A 1 200 ? 7.785 8.586 -27.376 1.00 77.56 200 THR A N 1
ATOM 1627 C CA . THR A 1 200 ? 8.788 9.643 -27.227 1.00 77.56 200 THR A CA 1
ATOM 1628 C C . THR A 1 200 ? 9.723 9.662 -28.431 1.00 77.56 200 THR A C 1
ATOM 1630 O O . THR A 1 200 ? 10.047 8.618 -29.005 1.00 77.56 200 THR A O 1
ATOM 1633 N N . GLY A 1 201 ? 10.155 10.863 -28.819 1.00 74.69 201 GLY A N 1
ATOM 1634 C CA . GLY A 1 201 ? 11.092 11.073 -29.924 1.00 74.69 201 GLY A CA 1
ATOM 1635 C C . GLY A 1 201 ? 10.425 11.470 -31.244 1.00 74.69 201 GLY A C 1
ATOM 1636 O O . GLY A 1 201 ? 9.348 11.004 -31.607 1.00 74.69 201 GLY A O 1
ATOM 1637 N N . ARG A 1 202 ? 11.101 12.351 -31.990 1.00 74.69 202 ARG A N 1
ATOM 1638 C CA . ARG A 1 202 ? 10.559 13.005 -33.195 1.00 74.69 202 ARG A CA 1
ATOM 1639 C C . ARG A 1 202 ? 10.263 12.041 -34.350 1.00 74.69 202 ARG A C 1
ATOM 1641 O O . ARG A 1 202 ? 9.384 12.318 -35.156 1.00 74.69 202 ARG A O 1
ATOM 1648 N N . HIS A 1 203 ? 10.995 10.932 -34.416 1.00 78.38 203 HIS A N 1
ATOM 1649 C CA . HIS A 1 203 ? 10.886 9.910 -35.460 1.00 78.38 203 HIS A CA 1
ATOM 1650 C C . HIS A 1 203 ? 10.242 8.617 -34.944 1.00 78.38 203 HIS A C 1
ATOM 1652 O O . HIS A 1 203 ? 10.473 7.549 -35.499 1.00 78.38 203 HIS A O 1
ATOM 1658 N N . ASN A 1 204 ? 9.462 8.692 -33.860 1.00 84.38 204 ASN A N 1
ATOM 1659 C CA . ASN A 1 204 ? 8.816 7.511 -33.306 1.00 84.38 204 ASN A CA 1
ATOM 1660 C C . ASN A 1 204 ? 7.754 6.968 -34.287 1.00 84.38 204 ASN A C 1
ATOM 1662 O O . ASN A 1 204 ? 6.861 7.724 -34.677 1.00 84.38 204 ASN A O 1
ATOM 1666 N N . PRO A 1 205 ? 7.792 5.673 -34.647 1.00 83.88 205 PRO A N 1
ATOM 1667 C CA . PRO A 1 205 ? 6.838 5.065 -35.579 1.00 83.88 205 PRO A CA 1
ATOM 1668 C C . PRO A 1 205 ? 5.425 4.862 -34.998 1.00 83.88 205 PRO A C 1
ATOM 1670 O O . PRO A 1 205 ? 4.541 4.389 -35.708 1.00 83.88 205 PRO A O 1
ATOM 1673 N N . LYS A 1 206 ? 5.195 5.208 -33.721 1.00 87.44 206 LYS A N 1
ATOM 1674 C CA . LYS A 1 206 ? 3.897 5.139 -33.021 1.00 87.44 206 LYS A CA 1
ATOM 1675 C C . LYS A 1 206 ? 3.248 3.747 -33.084 1.00 87.44 206 LYS A C 1
ATOM 1677 O O . LYS A 1 206 ? 2.073 3.596 -33.404 1.00 87.44 206 LYS A O 1
ATOM 1682 N N . HIS A 1 207 ? 4.036 2.710 -32.786 1.00 88.25 207 HIS A N 1
ATOM 1683 C CA . HIS A 1 207 ? 3.557 1.325 -32.759 1.00 88.25 207 HIS A CA 1
ATOM 1684 C C . HIS A 1 207 ? 2.481 1.085 -31.694 1.00 88.25 207 HIS A C 1
ATOM 1686 O O . HIS A 1 207 ? 2.621 1.504 -30.549 1.00 88.25 207 HIS A O 1
ATOM 1692 N N . ASN A 1 208 ? 1.453 0.318 -32.051 1.00 89.25 208 ASN A N 1
ATOM 1693 C CA . ASN A 1 208 ? 0.407 -0.086 -31.116 1.00 89.25 208 ASN A CA 1
ATOM 1694 C C . ASN A 1 208 ? 0.801 -1.348 -30.345 1.00 89.25 208 ASN A C 1
ATOM 1696 O O . ASN A 1 208 ? 1.339 -2.294 -30.927 1.00 89.25 208 ASN A O 1
ATOM 1700 N N . TYR A 1 209 ? 0.441 -1.376 -29.062 1.00 90.12 209 TYR A N 1
ATOM 1701 C CA . TYR A 1 209 ? 0.687 -2.495 -28.157 1.00 90.12 209 TYR A CA 1
ATOM 1702 C C . TYR A 1 209 ? -0.610 -3.007 -27.543 1.00 90.12 209 TYR A C 1
ATOM 1704 O O . TYR A 1 209 ? -1.593 -2.272 -27.406 1.00 90.12 209 TYR A O 1
ATOM 1712 N N . ARG A 1 210 ? -0.605 -4.278 -27.155 1.00 91.31 210 ARG A N 1
ATOM 1713 C CA . ARG A 1 210 ? -1.756 -4.961 -26.557 1.00 91.31 210 ARG A CA 1
ATOM 1714 C C . ARG A 1 210 ? -1.401 -5.582 -25.213 1.00 91.31 210 ARG A C 1
ATOM 1716 O O . ARG A 1 210 ? -0.281 -6.045 -25.022 1.00 91.31 210 ARG A O 1
ATOM 1723 N N . LEU A 1 211 ? -2.371 -5.601 -24.303 1.00 88.06 211 LEU A N 1
ATOM 1724 C CA . LEU A 1 211 ? -2.273 -6.240 -22.990 1.00 88.06 211 LEU A CA 1
ATOM 1725 C C . LEU A 1 211 ? -3.559 -7.028 -22.726 1.00 88.06 211 LEU A C 1
ATOM 1727 O O . LEU A 1 211 ? -4.659 -6.491 -22.847 1.00 88.06 211 LEU A O 1
ATOM 1731 N N . GLY A 1 212 ? -3.439 -8.324 -22.435 1.00 82.75 212 GLY A N 1
ATOM 1732 C CA . GLY A 1 212 ? -4.612 -9.175 -22.186 1.00 82.75 212 GLY A CA 1
ATOM 1733 C C . GLY A 1 212 ? -5.577 -9.298 -23.374 1.00 82.75 212 GLY A C 1
ATOM 1734 O O . GLY A 1 212 ? -6.766 -9.513 -23.174 1.00 82.75 212 GLY A O 1
ATOM 1735 N N . GLY A 1 213 ? -5.087 -9.136 -24.610 1.00 81.31 213 GLY A N 1
ATOM 1736 C CA . GLY A 1 213 ? -5.896 -9.202 -25.838 1.00 81.31 213 GLY A CA 1
ATOM 1737 C C . GLY A 1 213 ? -6.571 -7.888 -26.252 1.00 81.31 213 GLY A C 1
ATOM 1738 O O . GLY A 1 213 ? -7.075 -7.805 -27.371 1.00 81.31 213 GLY A O 1
ATOM 1739 N N . GLU A 1 214 ? -6.523 -6.850 -25.415 1.00 87.31 214 GLU A N 1
ATOM 1740 C CA . GLU A 1 214 ? -7.051 -5.517 -25.725 1.00 87.31 214 GLU A CA 1
ATOM 1741 C C . GLU A 1 214 ? -5.922 -4.554 -26.112 1.00 87.31 214 GLU A C 1
ATOM 1743 O O . GLU A 1 214 ? -4.777 -4.698 -25.676 1.00 87.31 214 GLU A O 1
ATOM 1748 N N . TRP A 1 215 ? -6.241 -3.560 -26.941 1.00 88.62 215 TRP A N 1
ATOM 1749 C CA . TRP A 1 215 ? -5.296 -2.513 -27.326 1.00 88.62 215 TRP A CA 1
ATOM 1750 C C . TRP A 1 215 ? -5.106 -1.514 -26.187 1.00 88.62 215 TRP A C 1
ATOM 1752 O O . TRP A 1 215 ? -6.077 -1.040 -25.599 1.00 88.62 215 TRP A O 1
ATOM 1762 N N . ILE A 1 216 ? -3.851 -1.180 -25.890 1.00 88.19 216 ILE A N 1
ATOM 1763 C CA . ILE A 1 216 ? -3.534 -0.141 -24.914 1.00 88.19 216 ILE A CA 1
ATOM 1764 C C . ILE A 1 216 ? -3.694 1.213 -25.598 1.00 88.19 216 ILE A C 1
ATOM 1766 O O . ILE A 1 216 ? -3.124 1.450 -26.663 1.00 88.19 216 ILE A O 1
ATOM 1770 N N . GLU A 1 217 ? -4.433 2.121 -24.969 1.00 83.50 217 GLU A N 1
ATOM 1771 C CA . GLU A 1 217 ? -4.591 3.473 -25.491 1.00 83.50 217 GLU A CA 1
ATOM 1772 C C . GLU A 1 217 ? -3.251 4.225 -25.481 1.00 83.50 217 GLU A C 1
ATOM 1774 O O . GLU A 1 217 ? -2.577 4.348 -24.449 1.00 83.50 217 GLU A O 1
ATOM 1779 N N . SER A 1 218 ? -2.885 4.776 -26.637 1.00 78.56 218 SER A N 1
ATOM 1780 C CA . SER A 1 218 ? -1.851 5.801 -26.736 1.00 78.56 218 SER A CA 1
ATOM 1781 C C . SER A 1 218 ? -2.343 7.065 -26.032 1.00 78.56 218 SER A C 1
ATOM 1783 O O . SER A 1 218 ? -3.440 7.548 -26.319 1.00 78.56 218 SER A O 1
ATOM 1785 N N . SER A 1 219 ? -1.560 7.601 -25.100 1.00 68.44 219 SER A N 1
ATOM 1786 C CA . SER A 1 219 ? -1.920 8.842 -24.413 1.00 68.44 219 SER A CA 1
ATOM 1787 C C . SER A 1 219 ? -1.610 10.044 -25.309 1.00 68.44 219 SER A C 1
ATOM 1789 O O . SER A 1 219 ? -0.449 10.188 -25.690 1.00 68.44 219 SER A O 1
ATOM 1791 N N . PRO A 1 220 ? -2.575 10.936 -25.603 1.00 54.56 220 PRO A N 1
ATOM 1792 C CA . PRO A 1 220 ? -2.273 12.213 -26.231 1.00 54.56 220 PRO A CA 1
ATOM 1793 C C . PRO A 1 220 ? -1.559 13.120 -25.221 1.00 54.56 220 PRO A C 1
ATOM 1795 O O . PRO A 1 220 ? -2.067 13.358 -24.127 1.00 54.56 220 PRO A O 1
ATOM 1798 N N . GLU A 1 221 ? -0.365 13.556 -25.611 1.00 55.62 221 GLU A N 1
ATOM 1799 C CA . GLU A 1 221 ? 0.408 14.742 -25.204 1.00 55.62 221 GLU A CA 1
ATOM 1800 C C . GLU A 1 221 ? 0.735 15.015 -23.726 1.00 55.62 221 GLU A C 1
ATOM 1802 O O . GLU A 1 221 ? 1.748 15.661 -23.487 1.00 55.62 221 GLU A O 1
ATOM 1807 N N . GLU A 1 222 ? 0.024 14.516 -22.716 1.00 57.31 222 GLU A N 1
ATOM 1808 C CA . GLU A 1 222 ? 0.296 14.925 -21.330 1.00 57.31 222 GLU A CA 1
ATOM 1809 C C . GLU A 1 222 ? -0.049 13.826 -20.319 1.00 57.31 222 GLU A C 1
ATOM 1811 O O . GLU A 1 222 ? -1.200 13.666 -19.906 1.00 57.31 222 GLU A O 1
ATOM 1816 N N . LYS A 1 223 ? 0.958 13.075 -19.849 1.00 56.84 223 LYS A N 1
ATOM 1817 C CA . LYS A 1 223 ? 0.776 12.187 -18.692 1.00 56.84 223 LYS A CA 1
ATOM 1818 C C . LYS A 1 223 ? 1.415 12.807 -17.463 1.00 56.84 223 LYS A C 1
ATOM 1820 O O . LYS A 1 223 ? 2.626 12.996 -17.401 1.00 56.84 223 LYS A O 1
ATOM 1825 N N . LYS A 1 224 ? 0.5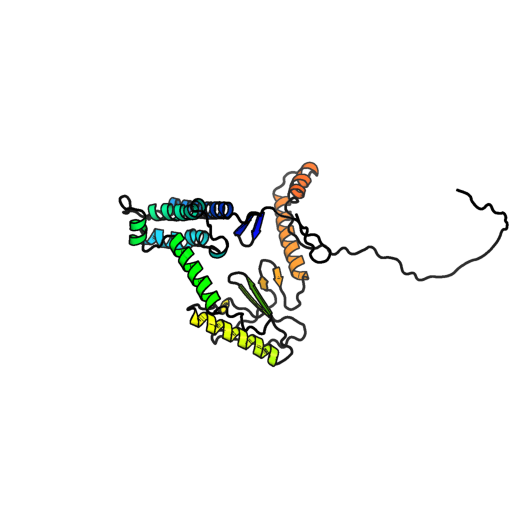92 13.084 -16.453 1.00 56.19 224 LYS A N 1
ATOM 1826 C CA . LYS A 1 224 ? 1.078 13.444 -15.125 1.00 56.19 224 LYS A CA 1
ATOM 1827 C C . LYS A 1 224 ? 1.448 12.174 -14.378 1.00 56.19 224 LYS A C 1
ATOM 1829 O O . LYS A 1 224 ? 0.570 11.388 -14.032 1.00 56.19 224 LYS A O 1
ATOM 1834 N N . ASP A 1 225 ? 2.728 11.997 -14.111 1.00 57.56 225 ASP A N 1
ATOM 1835 C CA . ASP A 1 225 ? 3.224 10.890 -13.314 1.00 57.56 225 ASP A CA 1
ATOM 1836 C C . ASP A 1 225 ? 3.996 11.406 -12.103 1.00 57.56 225 ASP A C 1
ATOM 1838 O O . ASP A 1 225 ? 4.842 12.288 -12.221 1.00 57.56 225 ASP A O 1
ATOM 1842 N N . LEU A 1 226 ? 3.612 10.936 -10.913 1.00 60.12 226 LEU A N 1
ATOM 1843 C CA . LEU A 1 226 ? 4.108 11.429 -9.617 1.00 60.12 226 LEU A CA 1
ATOM 1844 C C . LEU A 1 226 ? 4.110 12.969 -9.469 1.00 60.12 226 LEU A C 1
ATOM 1846 O O . LEU A 1 226 ? 4.863 13.540 -8.688 1.00 60.12 226 LEU A O 1
ATOM 1850 N N . GLY A 1 227 ? 3.229 13.665 -10.196 1.00 61.56 227 GLY A N 1
ATOM 1851 C CA . GLY A 1 227 ? 3.129 15.126 -10.166 1.00 61.56 227 GLY A CA 1
ATOM 1852 C C . GLY A 1 227 ? 3.897 15.865 -11.266 1.00 61.56 227 GLY A C 1
ATOM 1853 O O . GLY A 1 227 ? 3.725 17.082 -11.374 1.00 61.56 227 GLY A O 1
ATOM 1854 N N . VAL A 1 228 ? 4.665 15.153 -12.091 1.00 62.22 228 VAL A N 1
ATOM 1855 C CA . VAL A 1 228 ? 5.429 15.688 -13.224 1.00 62.22 228 VAL A CA 1
ATOM 1856 C C . VAL A 1 228 ? 4.689 15.405 -14.525 1.00 62.22 228 VAL A C 1
ATOM 1858 O O . VAL A 1 228 ? 4.282 14.272 -14.768 1.00 62.22 228 VAL A O 1
ATOM 1861 N N . LEU A 1 229 ? 4.483 16.432 -15.346 1.00 67.06 229 LEU A N 1
ATOM 1862 C CA . LEU A 1 229 ? 3.978 16.264 -16.705 1.00 67.06 229 LEU A CA 1
ATOM 1863 C C . LEU A 1 229 ? 5.100 15.775 -17.618 1.00 67.06 229 LEU A C 1
ATOM 1865 O O . LEU A 1 229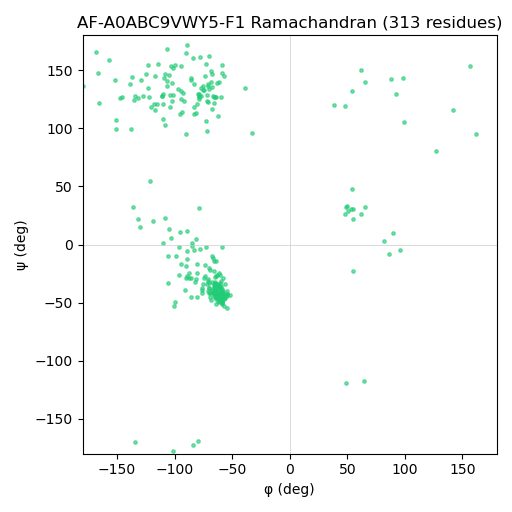 ? 6.173 16.373 -17.657 1.00 67.06 229 LEU A O 1
ATOM 1869 N N . VAL A 1 230 ? 4.829 14.693 -18.340 1.00 64.94 230 VAL A N 1
ATOM 1870 C CA . VAL A 1 230 ? 5.711 14.149 -19.371 1.00 64.94 230 VAL A CA 1
ATOM 1871 C C . VAL A 1 230 ? 4.964 14.204 -20.700 1.00 64.94 230 VAL A C 1
ATOM 1873 O O . VAL A 1 230 ? 3.883 13.619 -20.817 1.00 64.94 230 VAL A O 1
ATOM 1876 N N . ASP A 1 231 ? 5.536 14.919 -21.670 1.00 66.69 231 ASP A N 1
ATOM 1877 C CA . ASP A 1 231 ? 5.032 15.029 -23.043 1.00 66.69 231 ASP A CA 1
ATOM 1878 C C . ASP A 1 231 ? 5.903 14.225 -24.036 1.00 66.69 231 ASP A C 1
ATOM 1880 O O . ASP A 1 231 ? 6.995 13.762 -23.696 1.00 66.69 231 ASP A O 1
ATOM 1884 N N . GLU A 1 232 ? 5.428 14.038 -25.276 1.00 63.25 232 GLU A N 1
ATOM 1885 C CA . GLU A 1 232 ? 6.144 13.282 -26.331 1.00 63.25 232 GLU A CA 1
ATOM 1886 C C . GLU A 1 232 ? 7.509 13.902 -26.699 1.00 63.25 232 GLU A C 1
ATOM 1888 O O . GLU A 1 232 ? 8.409 13.221 -27.205 1.00 63.25 232 GLU A O 1
ATOM 1893 N N . LYS A 1 233 ? 7.662 15.209 -26.453 1.00 66.25 233 LYS A N 1
ATOM 1894 C CA . LYS A 1 233 ? 8.871 15.991 -26.738 1.00 66.25 233 LYS A CA 1
ATOM 1895 C C . LYS A 1 233 ? 9.850 15.978 -25.561 1.00 66.25 233 LYS A C 1
ATOM 1897 O O . LYS A 1 233 ? 10.948 16.513 -25.705 1.00 66.25 233 LYS A O 1
ATOM 1902 N N . LEU A 1 234 ? 9.454 15.393 -24.426 1.00 64.12 234 LEU A N 1
ATOM 1903 C CA . LEU A 1 234 ? 10.125 15.486 -23.130 1.00 64.12 234 LEU A CA 1
ATOM 1904 C C . LEU A 1 234 ? 10.439 16.943 -22.742 1.00 64.12 234 LEU A C 1
ATOM 1906 O O . LEU A 1 234 ? 11.456 17.232 -22.109 1.00 64.12 234 LEU A O 1
ATOM 1910 N N . SER A 1 235 ? 9.579 17.884 -23.143 1.00 66.88 235 SER A N 1
ATOM 1911 C CA . SER A 1 235 ? 9.773 19.299 -22.856 1.00 66.88 235 SER A CA 1
ATOM 1912 C C . SER A 1 235 ? 9.362 19.617 -21.424 1.00 66.88 235 SER A C 1
ATOM 1914 O O . SER A 1 235 ? 8.234 19.388 -21.002 1.00 66.88 235 SER A O 1
ATOM 1916 N N . MET A 1 236 ? 10.258 20.265 -20.682 1.00 70.88 236 MET A N 1
ATOM 1917 C CA . MET A 1 236 ? 9.938 20.774 -19.344 1.00 70.88 236 MET A CA 1
ATOM 1918 C C . MET A 1 236 ? 9.132 22.083 -19.381 1.00 70.88 236 MET A C 1
ATOM 1920 O O . MET A 1 236 ? 8.733 22.587 -18.332 1.00 70.88 236 MET A O 1
ATOM 1924 N N . SER A 1 237 ? 8.880 22.649 -20.567 1.00 75.12 237 SER A N 1
ATOM 1925 C CA . SER A 1 237 ? 8.233 23.958 -20.733 1.00 75.12 237 SER A CA 1
ATOM 1926 C C . SER A 1 237 ? 6.842 24.010 -20.096 1.00 75.12 237 SER A C 1
ATOM 1928 O O . SER A 1 237 ? 6.572 24.893 -19.280 1.00 75.12 237 SER A O 1
ATOM 1930 N N . TRP A 1 238 ? 5.989 23.022 -20.373 1.00 68.44 238 TRP A N 1
ATOM 1931 C CA . TRP A 1 238 ? 4.659 22.929 -19.774 1.00 68.44 238 TRP A CA 1
ATOM 1932 C C . TRP A 1 238 ? 4.710 22.687 -18.272 1.00 68.44 238 TRP A C 1
ATOM 1934 O O . TRP A 1 238 ? 3.980 23.338 -17.526 1.00 68.44 238 TRP A O 1
ATOM 1944 N N . GLN A 1 239 ? 5.618 21.831 -17.798 1.00 76.31 239 GLN A N 1
ATOM 1945 C CA . GLN A 1 239 ? 5.809 21.618 -16.364 1.00 76.31 239 GLN A CA 1
ATOM 1946 C C . GLN A 1 239 ? 6.189 22.926 -15.650 1.00 76.31 239 GLN A C 1
ATOM 1948 O O . GLN A 1 239 ? 5.639 23.223 -14.588 1.00 76.31 239 GLN A O 1
ATOM 1953 N N . CYS A 1 240 ? 7.062 23.744 -16.247 1.00 77.56 240 CYS A N 1
ATOM 1954 C CA . CYS A 1 240 ? 7.407 25.074 -15.741 1.00 77.56 240 CYS A CA 1
ATOM 1955 C C . CYS A 1 240 ? 6.195 26.015 -15.724 1.00 77.56 240 CYS A C 1
ATOM 1957 O O . CYS A 1 240 ? 5.949 26.678 -14.714 1.00 77.56 240 CYS A O 1
ATOM 1959 N N . VAL A 1 241 ? 5.401 26.042 -16.800 1.00 80.88 241 VAL A N 1
ATOM 1960 C CA . VAL A 1 241 ? 4.171 26.848 -16.879 1.00 80.88 241 VAL A CA 1
ATOM 1961 C C . VAL A 1 241 ? 3.177 26.431 -15.793 1.00 80.88 241 VAL A C 1
ATOM 1963 O O . VAL A 1 241 ? 2.676 27.282 -15.059 1.00 80.88 241 VAL A O 1
ATOM 1966 N N . PHE A 1 242 ? 2.927 25.134 -15.617 1.00 74.19 242 PHE A N 1
ATOM 1967 C CA . PHE A 1 242 ? 2.014 24.624 -14.593 1.00 74.19 242 PHE A CA 1
ATOM 1968 C C . PHE A 1 242 ? 2.524 24.868 -13.170 1.00 74.19 242 PHE A C 1
ATOM 1970 O O . PHE A 1 242 ? 1.738 25.236 -12.290 1.00 74.19 242 PHE A O 1
ATOM 1977 N N . ALA A 1 243 ? 3.828 24.708 -12.928 1.00 78.88 243 ALA A N 1
ATOM 1978 C CA . ALA A 1 243 ? 4.444 25.044 -11.649 1.00 78.88 243 ALA A CA 1
ATOM 1979 C C . ALA A 1 243 ? 4.267 26.538 -11.330 1.00 78.88 243 ALA A C 1
ATOM 1981 O O . ALA A 1 243 ? 3.812 26.881 -10.234 1.00 78.88 243 ALA A O 1
ATOM 1982 N N . ALA A 1 244 ? 4.518 27.415 -12.308 1.00 79.31 244 ALA A N 1
ATOM 1983 C CA . ALA A 1 244 ? 4.307 28.853 -12.184 1.00 79.31 244 ALA A CA 1
ATOM 1984 C C . ALA A 1 244 ? 2.830 29.196 -11.940 1.00 79.31 244 ALA A C 1
ATOM 1986 O O . ALA A 1 244 ? 2.520 29.979 -11.046 1.00 79.31 244 ALA A O 1
ATOM 1987 N N . GLN A 1 245 ? 1.891 28.575 -12.658 1.00 82.00 245 GLN A N 1
ATOM 1988 C CA . GLN A 1 245 ? 0.454 28.776 -12.442 1.00 82.00 245 GLN A CA 1
ATOM 1989 C C . GLN A 1 245 ? 0.014 28.347 -11.038 1.00 82.00 245 GLN A C 1
ATOM 1991 O O . GLN A 1 245 ? -0.749 29.060 -10.380 1.00 82.00 245 GLN A O 1
ATOM 1996 N N . LYS A 1 246 ? 0.502 27.203 -10.546 1.00 79.50 246 LYS A N 1
ATOM 1997 C CA . LYS A 1 246 ? 0.197 26.719 -9.194 1.00 79.50 246 LYS A CA 1
ATOM 1998 C C . LYS A 1 246 ? 0.751 27.671 -8.132 1.00 79.50 246 LYS A C 1
ATOM 2000 O O . LYS A 1 246 ? 0.020 28.023 -7.208 1.00 79.50 246 LYS A O 1
ATOM 2005 N N . ALA A 1 247 ? 1.989 28.140 -8.298 1.00 74.56 247 ALA A N 1
ATOM 2006 C CA . ALA A 1 247 ? 2.593 29.146 -7.427 1.00 74.56 247 ALA A CA 1
ATOM 2007 C C . ALA A 1 247 ? 1.822 30.477 -7.468 1.00 74.56 247 ALA A C 1
ATOM 2009 O O . ALA A 1 247 ? 1.510 31.042 -6.423 1.00 74.56 247 ALA A O 1
ATOM 2010 N N . ASN A 1 248 ? 1.415 30.933 -8.655 1.00 83.25 248 ASN A N 1
ATOM 2011 C CA . ASN A 1 248 ? 0.637 32.159 -8.839 1.00 83.25 248 ASN A CA 1
ATOM 2012 C C . ASN A 1 248 ? -0.755 32.076 -8.205 1.00 83.25 248 ASN A C 1
ATOM 2014 O O . ASN A 1 248 ? -1.233 33.069 -7.658 1.00 83.25 248 ASN A O 1
ATOM 2018 N N . ARG A 1 249 ? -1.398 30.901 -8.202 1.00 75.12 249 ARG A N 1
ATOM 2019 C CA . ARG A 1 249 ? -2.651 30.690 -7.458 1.00 75.12 249 ARG A CA 1
ATOM 2020 C C . ARG A 1 249 ? -2.446 30.845 -5.955 1.00 75.12 249 ARG A C 1
ATOM 2022 O O . ARG A 1 249 ? -3.230 31.542 -5.316 1.00 75.12 249 ARG A O 1
ATOM 2029 N N . VAL A 1 250 ? -1.386 30.251 -5.402 1.00 76.38 250 VAL A N 1
ATOM 2030 C CA . VAL A 1 250 ? -1.035 30.399 -3.978 1.00 76.38 250 VAL A CA 1
ATOM 2031 C C . VAL A 1 250 ? -0.722 31.859 -3.649 1.00 76.38 250 VAL A C 1
ATOM 2033 O O . VAL A 1 250 ? -1.281 32.406 -2.700 1.00 76.38 250 VAL A O 1
ATOM 2036 N N . LEU A 1 251 ? 0.075 32.530 -4.481 1.00 74.69 251 LEU A N 1
ATOM 2037 C CA . LEU A 1 251 ? 0.367 33.956 -4.350 1.00 74.69 251 LEU A CA 1
ATOM 2038 C C . LEU A 1 251 ? -0.911 34.805 -4.408 1.00 74.69 251 LEU A C 1
ATOM 2040 O O . LEU A 1 251 ? -1.073 35.743 -3.632 1.00 74.69 251 LEU A O 1
ATOM 2044 N N . GLY A 1 252 ? -1.845 34.465 -5.295 1.00 76.38 252 GLY A N 1
ATOM 2045 C CA . GLY A 1 252 ? -3.147 35.116 -5.399 1.00 76.38 252 GLY A CA 1
ATOM 2046 C C . GLY A 1 252 ? -4.029 34.913 -4.165 1.00 76.38 252 GLY A C 1
ATOM 2047 O O . GLY A 1 252 ? -4.810 35.802 -3.832 1.00 76.38 252 GLY A O 1
ATOM 2048 N N . CYS A 1 253 ? -3.921 33.775 -3.474 1.00 73.50 253 CYS A N 1
ATOM 2049 C CA . CYS A 1 253 ? -4.571 33.562 -2.179 1.00 73.50 253 CYS A CA 1
ATOM 2050 C C . CYS A 1 253 ? -3.940 34.443 -1.096 1.00 73.50 253 CYS A C 1
ATOM 2052 O O . CYS A 1 253 ? -4.668 35.170 -0.430 1.00 73.50 253 CYS A O 1
ATOM 2054 N N . ILE A 1 254 ? -2.606 34.466 -1.000 1.00 69.56 254 ILE A N 1
ATOM 2055 C CA . ILE A 1 254 ? -1.866 35.303 -0.037 1.00 69.56 254 ILE A CA 1
ATOM 2056 C C . ILE A 1 254 ? -2.217 36.787 -0.221 1.00 69.56 254 ILE A C 1
ATOM 2058 O O . ILE A 1 254 ? -2.527 37.479 0.745 1.00 69.56 254 ILE A O 1
ATOM 2062 N N . LYS A 1 255 ? -2.247 37.267 -1.473 1.00 68.00 255 LYS A N 1
ATOM 2063 C CA . LYS A 1 255 ? -2.620 38.651 -1.813 1.00 68.00 255 LYS A CA 1
ATOM 2064 C C . LYS A 1 255 ? -4.035 39.030 -1.368 1.00 68.00 255 LYS A C 1
ATOM 2066 O O . LYS A 1 255 ? -4.273 40.203 -1.105 1.00 68.00 255 LYS A O 1
ATOM 2071 N N . ARG A 1 256 ? -4.967 38.070 -1.335 1.00 71.38 256 ARG A N 1
ATOM 2072 C CA . ARG A 1 256 ? -6.369 38.293 -0.943 1.00 71.38 256 ARG A CA 1
ATOM 2073 C C . ARG A 1 256 ? -6.606 38.129 0.556 1.00 71.38 256 ARG A C 1
ATOM 2075 O O . ARG A 1 256 ? -7.542 38.724 1.069 1.00 71.38 256 ARG A O 1
ATOM 2082 N N . SER A 1 257 ? -5.795 37.327 1.245 1.00 61.66 257 SER A N 1
ATOM 2083 C CA . SER A 1 257 ? -5.973 37.017 2.669 1.00 61.66 257 SER A CA 1
ATOM 2084 C C . SER A 1 257 ? -5.173 37.915 3.616 1.00 61.66 257 SER A C 1
ATOM 2086 O O . SER A 1 257 ? -5.447 37.918 4.812 1.00 61.66 257 SER A O 1
ATOM 2088 N N . MET A 1 258 ? -4.164 38.639 3.124 1.00 62.69 258 MET A N 1
ATOM 2089 C CA . MET A 1 258 ? -3.333 39.525 3.947 1.00 62.69 258 MET A CA 1
ATOM 2090 C C . MET A 1 258 ? -3.862 40.964 3.902 1.00 62.69 258 MET A C 1
ATOM 2092 O O . MET A 1 258 ? -3.993 41.552 2.830 1.00 62.69 258 MET A O 1
ATOM 2096 N N . THR A 1 259 ? -4.134 41.540 5.075 1.00 61.88 259 THR A N 1
ATOM 2097 C CA . THR A 1 259 ? -4.617 42.923 5.240 1.00 61.88 259 THR A CA 1
ATOM 2098 C C . THR A 1 259 ? -3.492 43.961 5.179 1.00 61.88 259 THR A C 1
ATOM 2100 O O . THR A 1 259 ? -3.717 45.076 4.716 1.00 61.88 259 THR A O 1
ATOM 2103 N N . SER A 1 260 ? -2.272 43.592 5.586 1.00 62.19 260 SER A N 1
ATOM 2104 C CA . SER A 1 260 ? -1.064 44.422 5.481 1.00 62.19 260 SER A CA 1
ATOM 2105 C C . SER A 1 260 ? -0.138 43.910 4.378 1.00 62.19 260 SER A C 1
ATOM 2107 O O . SER A 1 260 ? 0.050 42.703 4.219 1.00 62.19 260 SER A O 1
ATOM 2109 N N . ARG A 1 261 ? 0.468 44.840 3.630 1.00 66.75 261 ARG A N 1
ATOM 2110 C CA . ARG A 1 261 ? 1.509 44.559 2.626 1.00 66.75 261 ARG A CA 1
ATOM 2111 C C . ARG A 1 261 ? 2.915 44.948 3.098 1.00 66.75 261 ARG A C 1
ATOM 2113 O O . ARG A 1 261 ? 3.820 45.040 2.270 1.00 66.75 261 ARG A O 1
ATOM 2120 N N . SER A 1 262 ? 3.098 45.221 4.393 1.00 67.88 262 SER A N 1
ATOM 2121 C CA . SER A 1 262 ? 4.387 45.683 4.909 1.00 67.88 262 SER A CA 1
ATOM 2122 C C . SER A 1 262 ? 5.461 44.597 4.823 1.00 67.88 262 SER A C 1
ATOM 2124 O O . SER A 1 262 ? 5.203 43.394 4.960 1.00 67.88 262 SER A O 1
ATOM 2126 N N . ARG A 1 263 ? 6.697 45.048 4.584 1.00 61.94 263 ARG A N 1
ATOM 2127 C CA . ARG A 1 263 ? 7.874 44.190 4.441 1.00 61.94 263 ARG A CA 1
ATOM 2128 C C . ARG A 1 263 ? 8.101 43.339 5.694 1.00 61.94 263 ARG A C 1
ATOM 2130 O O . ARG A 1 263 ? 8.434 42.164 5.548 1.00 61.94 263 ARG A O 1
ATOM 2137 N N . GLU A 1 264 ? 7.874 43.894 6.889 1.00 63.09 264 GLU A N 1
ATOM 2138 C CA . GLU A 1 264 ? 8.063 43.173 8.156 1.00 63.09 264 GLU A CA 1
ATOM 2139 C C . GLU A 1 264 ? 7.026 42.064 8.386 1.00 63.09 264 GLU A C 1
ATOM 2141 O O . GLU A 1 264 ? 7.301 41.129 9.129 1.00 63.09 264 GLU A O 1
ATOM 2146 N N . VAL A 1 265 ? 5.858 42.125 7.736 1.00 60.22 265 VAL A N 1
ATOM 2147 C CA . VAL A 1 265 ? 4.799 41.111 7.875 1.00 60.22 265 VAL A CA 1
ATOM 2148 C C . VAL A 1 265 ? 4.955 40.002 6.831 1.00 60.22 265 VAL A C 1
ATOM 2150 O O . VAL A 1 265 ? 4.785 38.829 7.144 1.00 60.22 265 VAL A O 1
ATOM 2153 N N . ILE A 1 266 ? 5.324 40.332 5.590 1.00 61.81 266 ILE A N 1
ATOM 2154 C CA . ILE A 1 266 ? 5.362 39.352 4.488 1.00 61.81 266 ILE A CA 1
ATOM 2155 C C . ILE A 1 266 ? 6.634 38.487 4.500 1.00 61.81 266 ILE A C 1
ATOM 2157 O O . ILE A 1 266 ? 6.557 37.269 4.310 1.00 61.81 266 ILE A O 1
ATOM 2161 N N . LEU A 1 267 ? 7.813 39.091 4.696 1.00 57.62 267 LEU A N 1
ATOM 2162 C CA . LEU A 1 267 ? 9.098 38.387 4.560 1.00 57.62 267 LEU A CA 1
ATOM 2163 C C . LEU A 1 267 ? 9.287 37.236 5.559 1.00 57.62 267 LEU A C 1
ATOM 2165 O O . LEU A 1 267 ? 9.721 36.170 5.119 1.00 57.62 267 LEU A O 1
ATOM 2169 N N . PRO A 1 268 ? 8.937 37.375 6.853 1.00 61.31 268 PRO A N 1
ATOM 2170 C CA . PRO A 1 268 ? 9.106 36.282 7.808 1.00 61.31 268 PRO A CA 1
ATOM 2171 C C . PRO A 1 268 ? 8.253 35.052 7.472 1.00 61.31 268 PRO A C 1
ATOM 2173 O O . PRO A 1 268 ? 8.708 33.925 7.645 1.00 61.31 268 PRO A O 1
ATOM 2176 N N . HIS A 1 269 ? 7.042 35.234 6.932 1.00 55.22 269 HIS A N 1
ATOM 2177 C CA . HIS A 1 269 ? 6.167 34.119 6.551 1.00 55.22 269 HIS A CA 1
ATOM 2178 C C . HIS A 1 269 ? 6.610 33.414 5.260 1.00 55.22 269 HIS A C 1
ATOM 2180 O O . HIS A 1 269 ? 6.469 32.195 5.153 1.00 55.22 269 HI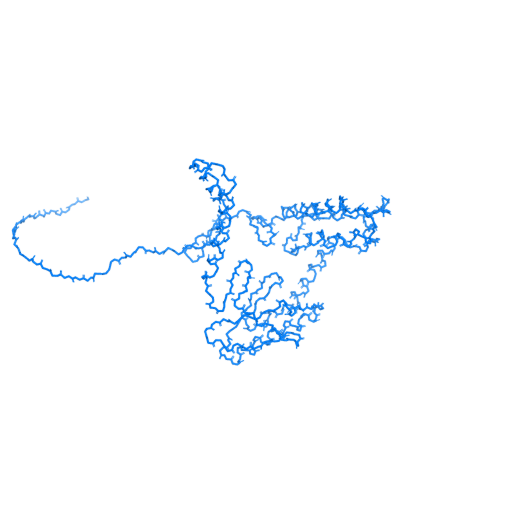S A O 1
ATOM 2186 N N . LEU A 1 270 ? 7.183 34.144 4.297 1.00 54.50 270 LEU A N 1
ATOM 2187 C CA . LEU A 1 270 ? 7.721 33.552 3.067 1.00 54.50 270 LEU A CA 1
ATOM 2188 C C . LEU A 1 270 ? 9.066 32.846 3.297 1.00 54.50 270 LEU A C 1
ATOM 2190 O O . LEU A 1 270 ? 9.290 31.766 2.754 1.00 54.50 270 LEU A O 1
ATOM 2194 N N . LEU A 1 271 ? 9.943 33.419 4.125 1.00 51.22 271 LEU A N 1
ATOM 2195 C CA . LEU A 1 271 ? 11.282 32.879 4.382 1.00 51.22 271 LEU A CA 1
ATOM 2196 C C . LEU A 1 271 ? 11.295 31.728 5.396 1.00 51.22 271 LEU A C 1
ATOM 2198 O O . LEU A 1 271 ? 12.156 30.859 5.306 1.00 51.22 271 LEU A O 1
ATOM 2202 N N . ARG A 1 272 ? 10.299 31.634 6.290 1.00 44.75 272 ARG A N 1
ATOM 2203 C CA . ARG A 1 272 ? 10.146 30.490 7.211 1.00 44.75 272 ARG A CA 1
ATOM 2204 C C . ARG A 1 272 ? 9.783 29.174 6.503 1.00 44.75 272 ARG A C 1
ATOM 2206 O O . ARG A 1 272 ? 9.845 28.111 7.108 1.00 44.75 272 ARG A O 1
ATOM 2213 N N . SER A 1 273 ? 9.449 29.223 5.212 1.00 40.28 273 SER A N 1
ATOM 2214 C CA . SER A 1 273 ? 9.197 28.026 4.393 1.00 40.28 273 SER A CA 1
ATOM 2215 C C . SER A 1 273 ? 10.480 27.365 3.870 1.00 40.28 273 SER A C 1
ATOM 2217 O O . SER A 1 273 ? 10.399 26.427 3.082 1.00 40.28 273 SER A O 1
ATOM 2219 N N . ARG A 1 274 ? 11.665 27.848 4.268 1.00 38.41 274 ARG A N 1
ATOM 2220 C CA . ARG A 1 274 ? 12.955 27.382 3.750 1.00 38.41 274 ARG A CA 1
ATOM 2221 C C . ARG A 1 274 ? 13.874 26.836 4.842 1.00 38.41 274 ARG A C 1
ATOM 2223 O O . ARG A 1 274 ? 15.018 27.243 4.938 1.00 38.41 274 ARG A O 1
ATOM 2230 N N . GLU A 1 275 ? 13.368 25.876 5.611 1.00 37.72 275 GLU A N 1
ATOM 2231 C CA . GLU A 1 275 ? 14.195 24.894 6.342 1.00 37.72 275 GLU A CA 1
ATOM 2232 C C . GLU A 1 275 ? 13.628 23.465 6.225 1.00 37.72 275 GLU A C 1
ATOM 2234 O O . GLU A 1 275 ? 13.747 22.641 7.122 1.00 37.72 275 GLU A O 1
ATOM 2239 N N . THR A 1 276 ? 12.998 23.144 5.092 1.00 34.09 276 THR A N 1
ATOM 2240 C CA . THR A 1 276 ? 12.895 21.756 4.606 1.00 34.09 276 THR A CA 1
ATOM 2241 C C . THR A 1 276 ? 13.131 21.784 3.099 1.00 34.09 276 THR A C 1
ATOM 2243 O O . THR A 1 276 ? 12.267 22.202 2.331 1.00 34.09 276 THR A O 1
ATOM 2246 N N . SER A 1 277 ? 14.353 21.451 2.679 1.00 28.48 277 SER A N 1
ATOM 2247 C CA . SER A 1 277 ? 14.742 21.365 1.268 1.00 28.48 277 SER A CA 1
ATOM 2248 C C . SER A 1 277 ? 13.960 20.257 0.554 1.00 28.48 277 SER A C 1
ATOM 2250 O O . SER A 1 277 ? 14.027 19.107 0.980 1.00 28.48 277 SER A O 1
ATOM 2252 N N . PRO A 1 278 ? 13.284 20.536 -0.574 1.00 34.91 278 PRO A N 1
ATOM 2253 C CA . PRO A 1 278 ? 13.083 19.554 -1.625 1.00 34.91 278 PRO A CA 1
ATOM 2254 C C . PRO A 1 278 ? 14.348 19.555 -2.492 1.00 34.91 278 PRO A C 1
ATOM 2256 O O . PRO A 1 278 ? 14.640 20.548 -3.162 1.00 34.91 278 PRO A O 1
ATOM 2259 N N . GLY A 1 279 ? 15.113 18.465 -2.454 1.00 42.00 279 GLY A N 1
ATOM 2260 C CA . GLY A 1 279 ? 16.298 18.294 -3.290 1.00 42.00 279 GLY A CA 1
ATOM 2261 C C . GLY A 1 279 ? 15.937 18.294 -4.775 1.00 42.00 279 GLY A C 1
ATOM 2262 O O . GLY A 1 279 ? 15.307 17.355 -5.251 1.00 42.00 279 GLY A O 1
ATOM 2263 N N . VAL A 1 280 ? 16.340 19.343 -5.497 1.00 35.56 280 VAL A N 1
ATOM 2264 C CA . VAL A 1 280 ? 16.531 19.334 -6.954 1.00 35.56 280 VAL A CA 1
ATOM 2265 C C . VAL A 1 280 ? 17.703 20.257 -7.301 1.00 35.56 280 VAL A C 1
ATOM 2267 O O . VAL A 1 280 ? 17.723 21.427 -6.914 1.00 35.56 280 VAL A O 1
ATOM 2270 N N . LEU A 1 281 ? 18.635 19.674 -8.056 1.00 32.03 281 LEU A N 1
ATOM 2271 C CA . LEU A 1 281 ? 19.840 20.226 -8.672 1.00 32.03 281 LEU A CA 1
ATOM 2272 C C . LEU A 1 281 ? 19.671 21.646 -9.234 1.00 32.03 281 LEU A C 1
ATOM 2274 O O . LEU A 1 281 ? 18.733 21.929 -9.988 1.00 32.03 281 LEU A O 1
ATOM 2278 N N . ARG A 1 282 ? 20.645 22.518 -8.954 1.00 30.25 282 ARG A N 1
ATOM 2279 C CA . ARG A 1 282 ? 20.873 23.743 -9.739 1.00 30.25 282 ARG A CA 1
ATOM 2280 C C . ARG A 1 282 ? 22.061 23.514 -10.674 1.00 30.25 282 ARG A C 1
ATOM 2282 O O . ARG A 1 282 ? 23.156 23.279 -10.177 1.00 30.25 282 ARG A O 1
ATOM 2289 N N . PRO A 1 283 ? 21.916 23.690 -11.998 1.00 31.45 283 PRO A N 1
ATOM 2290 C CA . PRO A 1 283 ? 23.071 23.865 -12.865 1.00 31.45 283 PRO A CA 1
ATOM 2291 C C . PRO A 1 283 ? 23.727 25.208 -12.529 1.00 31.45 283 PRO A C 1
ATOM 2293 O O . PRO A 1 283 ? 23.110 26.268 -12.679 1.00 31.45 283 PRO A O 1
ATOM 2296 N N . ALA A 1 284 ? 24.967 25.168 -12.050 1.00 28.72 284 ALA A N 1
ATOM 2297 C CA . ALA A 1 284 ? 25.822 26.340 -11.989 1.00 28.72 284 ALA A CA 1
ATOM 2298 C C . ALA A 1 284 ? 26.252 26.689 -13.422 1.00 28.72 284 ALA A C 1
ATOM 2300 O O . ALA A 1 284 ? 27.167 26.087 -13.973 1.00 28.72 284 ALA A O 1
ATOM 2301 N N . LEU A 1 285 ? 25.566 27.642 -14.054 1.00 30.73 285 LEU A N 1
ATOM 2302 C CA . LEU A 1 285 ? 26.106 28.324 -15.228 1.00 30.73 285 LEU A CA 1
ATOM 2303 C C . LEU A 1 285 ? 27.213 29.261 -14.736 1.00 30.73 285 LEU A C 1
ATOM 2305 O O . LEU A 1 285 ? 26.938 30.264 -14.075 1.00 30.73 285 LEU A O 1
ATOM 2309 N N . GLY A 1 286 ? 28.459 28.870 -15.006 1.00 31.22 286 GLY A N 1
ATOM 2310 C CA . GLY A 1 286 ? 29.642 29.693 -14.796 1.00 31.22 286 GLY A CA 1
ATOM 2311 C C . GLY A 1 286 ? 29.566 30.995 -15.594 1.00 31.22 286 GLY A C 1
ATOM 2312 O O . GLY A 1 286 ? 28.971 31.054 -16.670 1.00 31.22 286 GLY A O 1
ATOM 2313 N N . ALA A 1 287 ? 30.156 32.047 -15.029 1.00 33.22 287 ALA A N 1
ATOM 2314 C CA . ALA A 1 287 ? 30.358 33.322 -15.704 1.00 33.22 287 ALA A CA 1
ATOM 2315 C C . ALA A 1 287 ? 31.173 33.128 -17.002 1.00 33.22 287 ALA A C 1
ATOM 2317 O O . ALA A 1 287 ? 32.058 32.268 -17.028 1.00 33.22 287 ALA A O 1
ATOM 2318 N N . PRO A 1 288 ? 30.907 33.903 -18.067 1.00 32.62 288 PRO A N 1
ATOM 2319 C CA . PRO A 1 288 ? 31.657 33.785 -19.307 1.00 32.62 288 PRO A CA 1
ATOM 2320 C C . PRO A 1 288 ? 33.070 34.350 -19.117 1.00 32.62 288 PRO A C 1
ATOM 2322 O O . PRO A 1 288 ? 33.245 35.502 -18.720 1.00 32.62 288 PRO A O 1
ATOM 2325 N N . VAL A 1 289 ? 34.065 33.509 -19.397 1.00 31.97 289 VAL A N 1
ATOM 2326 C CA . VAL A 1 289 ? 35.438 33.925 -19.694 1.00 31.97 289 VAL A CA 1
ATOM 2327 C C . VAL A 1 289 ? 35.448 34.483 -21.114 1.00 31.97 289 VAL A C 1
ATOM 2329 O O . VAL A 1 289 ? 34.805 33.936 -22.009 1.00 31.97 289 VAL A O 1
ATOM 2332 N N . GLU A 1 290 ? 36.140 35.604 -21.276 1.00 34.22 290 GLU A N 1
ATOM 2333 C CA . GLU A 1 290 ? 36.291 36.337 -22.525 1.00 34.22 290 GLU A CA 1
ATOM 2334 C C . GLU A 1 290 ? 36.985 35.530 -23.628 1.00 34.22 290 GLU A C 1
ATOM 2336 O O . GLU A 1 290 ? 38.010 34.896 -23.389 1.00 34.22 290 GLU A O 1
ATOM 2341 N N . GLU A 1 291 ? 36.497 35.673 -24.860 1.00 30.88 291 GLU A N 1
ATOM 2342 C CA . GLU A 1 291 ? 37.316 35.552 -26.066 1.00 30.88 291 GLU A CA 1
ATOM 2343 C C . GLU A 1 291 ? 37.033 36.751 -26.972 1.00 30.88 291 GLU A C 1
ATOM 2345 O O . GLU A 1 291 ? 35.885 37.095 -27.265 1.00 30.88 291 GLU A O 1
ATOM 2350 N N . GLY A 1 292 ? 38.113 37.440 -27.335 1.00 31.55 292 GLY A N 1
ATOM 2351 C CA . GLY A 1 292 ? 38.088 38.750 -27.960 1.00 31.55 292 GLY A CA 1
ATOM 2352 C C . GLY A 1 292 ? 37.900 38.741 -29.471 1.00 31.55 292 GLY A C 1
ATOM 2353 O O . GLY A 1 292 ? 38.245 37.792 -30.170 1.00 31.55 292 GLY A O 1
ATOM 2354 N N . HIS A 1 293 ? 37.475 39.895 -29.976 1.00 30.36 293 HIS A N 1
ATOM 2355 C CA . HIS A 1 293 ? 37.708 40.342 -31.345 1.00 30.36 293 HIS A CA 1
ATOM 2356 C C . HIS A 1 293 ? 38.169 41.803 -31.297 1.00 30.36 293 HIS A C 1
ATOM 2358 O O . HIS A 1 293 ? 37.560 42.633 -30.625 1.00 30.36 293 HIS A O 1
ATOM 2364 N N . GLY A 1 294 ? 39.300 42.088 -31.946 1.00 30.36 294 GLY A N 1
ATOM 2365 C CA . GLY A 1 294 ? 39.984 43.378 -31.875 1.00 30.36 294 GLY A CA 1
ATOM 2366 C C . GLY A 1 294 ? 39.538 44.406 -32.913 1.00 30.36 294 GLY A C 1
ATOM 2367 O O . GLY A 1 294 ? 38.845 44.075 -33.870 1.00 30.36 294 GLY A O 1
ATOM 2368 N N . ALA A 1 295 ? 40.028 45.638 -32.748 1.00 28.89 295 ALA A N 1
ATOM 2369 C CA . ALA A 1 295 ? 40.395 46.546 -33.837 1.00 28.89 295 ALA A CA 1
ATOM 2370 C C . ALA A 1 295 ? 41.243 47.728 -33.317 1.00 28.89 295 ALA A C 1
ATOM 2372 O O . ALA A 1 295 ? 40.809 48.483 -32.458 1.00 28.89 295 ALA A O 1
ATOM 2373 N N . VAL A 1 296 ? 42.447 47.844 -33.889 1.00 29.94 296 VAL A N 1
ATOM 2374 C CA . VAL A 1 296 ? 43.082 49.050 -34.463 1.00 29.94 296 VAL A CA 1
ATOM 2375 C C . VAL A 1 296 ? 43.085 50.361 -33.655 1.00 29.94 296 VAL A C 1
ATOM 2377 O O . VAL A 1 296 ? 42.071 51.040 -33.549 1.00 29.94 296 VAL A O 1
ATOM 2380 N N . GLY A 1 297 ? 44.301 50.836 -33.345 1.00 29.12 297 GLY A N 1
ATOM 2381 C CA . GLY A 1 297 ? 44.669 52.228 -33.637 1.00 29.12 297 GLY A CA 1
ATOM 2382 C C . GLY A 1 297 ? 45.532 52.965 -32.606 1.00 29.12 297 GLY A C 1
ATOM 2383 O O . GLY A 1 297 ? 45.049 53.313 -31.538 1.00 29.12 297 GLY A O 1
ATOM 2384 N N . ALA A 1 298 ? 46.744 53.322 -33.056 1.00 28.56 298 ALA A N 1
ATOM 2385 C CA . ALA A 1 298 ? 47.588 54.465 -32.664 1.00 28.56 298 ALA A CA 1
ATOM 2386 C C . ALA A 1 298 ? 48.744 54.233 -31.659 1.00 28.56 298 ALA A C 1
ATOM 2388 O O . ALA A 1 298 ? 48.568 54.111 -30.452 1.00 28.56 298 ALA A O 1
ATOM 2389 N N . SER A 1 299 ? 49.956 54.230 -32.227 1.00 26.70 299 SER A N 1
ATOM 2390 C CA . SER A 1 299 ? 51.281 54.476 -31.619 1.00 26.70 299 SER A CA 1
ATOM 2391 C C . SER A 1 299 ? 51.546 55.998 -31.448 1.00 26.70 299 SER A C 1
ATOM 2393 O O . SER A 1 299 ? 50.656 56.767 -31.821 1.00 26.70 299 SER A O 1
ATOM 2395 N N . PRO A 1 300 ? 52.770 56.486 -31.110 1.00 48.94 300 PRO A N 1
ATOM 2396 C CA . PRO A 1 300 ? 53.948 55.881 -30.442 1.00 48.94 300 PRO A CA 1
ATOM 2397 C C . PRO A 1 300 ? 54.566 56.787 -29.326 1.00 48.94 300 PRO A C 1
ATOM 2399 O O . PRO A 1 300 ? 54.030 57.843 -29.008 1.00 48.94 300 PRO A O 1
ATOM 2402 N N . GLU A 1 301 ? 55.759 56.369 -28.856 1.00 31.42 301 GLU A N 1
ATOM 2403 C CA . GLU A 1 301 ? 56.855 57.139 -28.205 1.00 31.42 301 GLU A CA 1
ATOM 2404 C C . GLU A 1 301 ? 56.776 57.314 -26.680 1.00 31.42 301 GLU A C 1
ATOM 2406 O O . GLU A 1 301 ? 55.704 57.501 -26.125 1.00 31.42 301 GLU A O 1
ATOM 2411 N N . GLU A 1 302 ? 57.841 57.279 -25.874 1.00 31.47 302 GLU A N 1
ATOM 2412 C CA . GLU A 1 302 ? 59.288 56.999 -25.961 1.00 31.47 302 GLU A CA 1
ATOM 2413 C C . GLU A 1 302 ? 59.767 56.877 -24.481 1.00 31.47 302 GLU A C 1
ATOM 2415 O O . GLU A 1 302 ? 59.068 57.339 -23.579 1.00 31.47 302 GLU A O 1
ATOM 2420 N N . GLY A 1 303 ? 60.972 56.345 -24.203 1.00 28.83 303 GLY A N 1
ATOM 2421 C CA . GLY A 1 303 ? 61.718 56.761 -22.991 1.00 28.83 303 GLY A CA 1
ATOM 2422 C C . GLY A 1 303 ? 62.235 55.700 -21.999 1.00 28.83 303 GLY A C 1
ATOM 2423 O O . GLY A 1 303 ? 61.682 55.513 -20.927 1.00 28.83 303 GLY A O 1
ATOM 2424 N N . HIS A 1 304 ? 63.372 55.090 -22.352 1.00 31.77 304 HIS A N 1
ATOM 2425 C CA . HIS A 1 304 ? 64.660 55.063 -21.615 1.00 31.77 304 HIS A CA 1
ATOM 2426 C C . HIS A 1 304 ? 64.844 54.612 -20.131 1.00 31.77 304 HIS A C 1
ATOM 2428 O O . HIS A 1 304 ? 64.310 55.215 -19.211 1.00 31.77 304 HIS A O 1
ATOM 2434 N N . LYS A 1 305 ? 65.879 53.743 -19.973 1.00 36.62 305 LYS A N 1
ATOM 2435 C CA . LYS A 1 305 ? 66.845 53.512 -18.850 1.00 36.62 305 LYS A CA 1
ATOM 2436 C C . LYS A 1 305 ? 66.303 52.976 -17.507 1.00 36.62 305 LYS A C 1
ATOM 2438 O O . LYS A 1 305 ? 65.293 53.439 -17.018 1.00 36.62 305 LYS A O 1
ATOM 2443 N N . GLY A 1 306 ? 66.959 52.061 -16.786 1.00 31.39 306 GLY A N 1
ATOM 2444 C CA . GLY A 1 306 ? 68.273 51.411 -16.897 1.00 31.39 306 GLY A CA 1
ATOM 2445 C C . GLY A 1 306 ? 68.725 50.902 -15.506 1.00 31.39 306 GLY A C 1
ATOM 2446 O O . GLY A 1 306 ? 68.335 51.511 -14.518 1.00 31.39 306 GLY A O 1
ATOM 2447 N N . ASP A 1 307 ? 69.571 49.855 -15.472 1.00 36.06 307 ASP A N 1
ATOM 2448 C CA . ASP A 1 307 ? 70.462 49.419 -14.362 1.00 36.06 307 ASP A CA 1
ATOM 2449 C C . ASP A 1 307 ? 69.841 48.978 -13.005 1.00 36.06 307 ASP A C 1
ATOM 2451 O O . ASP A 1 307 ? 68.798 49.456 -12.598 1.00 36.06 307 ASP A O 1
ATOM 2455 N N . GLN A 1 308 ? 70.391 48.068 -12.183 1.00 38.91 308 GLN A N 1
ATOM 2456 C CA . GLN A 1 308 ? 71.684 47.375 -12.103 1.00 38.91 308 GLN A CA 1
ATOM 2457 C C . GLN A 1 308 ? 71.570 46.184 -11.110 1.00 38.91 308 GLN A C 1
ATOM 2459 O O . GLN A 1 308 ? 70.861 46.281 -10.115 1.00 38.91 308 GLN A O 1
ATOM 2464 N N . ARG A 1 309 ? 72.330 45.110 -11.392 1.00 35.69 309 ARG A N 1
ATOM 2465 C CA . ARG A 1 309 ? 73.136 44.224 -10.500 1.00 35.69 309 ARG A CA 1
ATOM 2466 C C . ARG A 1 309 ? 72.613 43.832 -9.097 1.00 35.69 309 ARG A C 1
ATOM 2468 O O . ARG A 1 309 ? 72.392 44.674 -8.247 1.00 35.69 309 ARG A O 1
ATOM 2475 N N . ALA A 1 310 ? 72.415 42.540 -8.814 1.00 34.72 310 ALA A N 1
ATOM 2476 C CA . ALA A 1 310 ? 73.396 41.474 -8.498 1.00 34.72 310 ALA A CA 1
ATOM 2477 C C . ALA A 1 310 ? 73.661 41.315 -6.987 1.00 34.72 310 ALA A C 1
ATOM 2479 O O . ALA A 1 310 ? 74.001 42.272 -6.304 1.00 34.72 310 ALA A O 1
ATOM 2480 N N . GLY A 1 311 ? 73.571 40.075 -6.496 1.00 34.69 311 GLY A N 1
ATOM 2481 C CA . GLY A 1 311 ? 73.958 39.698 -5.135 1.00 34.69 311 GLY A CA 1
ATOM 2482 C C . GLY A 1 311 ? 73.342 38.366 -4.721 1.00 34.69 311 GLY A C 1
ATOM 2483 O O . GLY A 1 311 ? 72.187 38.317 -4.321 1.00 34.69 311 GLY A O 1
ATOM 2484 N N . ALA A 1 312 ? 74.109 37.293 -4.890 1.00 40.31 312 ALA A N 1
ATOM 2485 C CA . ALA A 1 312 ? 73.763 35.913 -4.562 1.00 40.31 312 ALA A CA 1
ATOM 2486 C C . ALA A 1 312 ? 74.029 35.609 -3.053 1.00 40.31 312 ALA A C 1
ATOM 2488 O O . ALA A 1 312 ? 74.264 36.550 -2.296 1.00 40.31 312 ALA A O 1
ATOM 2489 N N . PRO A 1 313 ? 73.928 34.352 -2.571 1.00 52.00 313 PRO A N 1
ATOM 2490 C CA . PRO A 1 313 ? 73.254 33.987 -1.32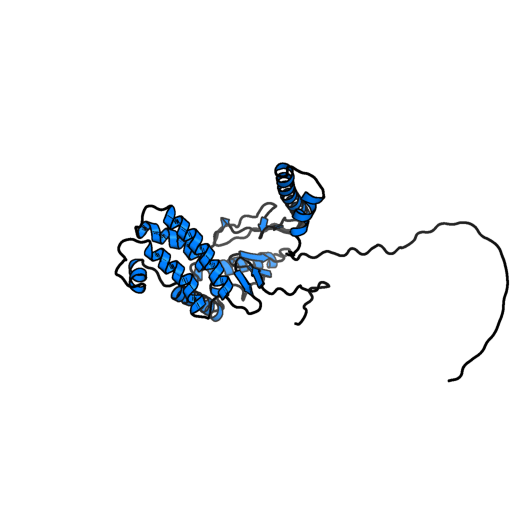2 1.00 52.00 313 PRO A CA 1
ATOM 2491 C C . PRO A 1 313 ? 74.238 33.739 -0.164 1.00 52.00 313 PRO A C 1
ATOM 2493 O O . PRO A 1 313 ? 75.441 33.851 -0.367 1.00 52.00 313 PRO A O 1
ATOM 2496 N N . LEU A 1 314 ? 73.737 33.355 1.019 1.00 36.69 314 LEU A N 1
ATOM 2497 C CA . LEU A 1 314 ? 74.261 32.253 1.849 1.00 36.69 314 LEU A CA 1
ATOM 2498 C C . LEU A 1 314 ? 73.431 32.087 3.145 1.00 36.69 314 LEU A C 1
ATOM 2500 O O . LEU A 1 314 ? 73.172 33.073 3.831 1.00 36.69 314 LEU A O 1
ATOM 2504 N N . LEU A 1 315 ? 73.153 30.810 3.456 1.00 42.75 315 LEU A N 1
ATOM 2505 C CA . LEU A 1 315 ? 72.531 30.199 4.650 1.00 42.75 315 LEU A CA 1
ATOM 2506 C C . LEU A 1 315 ? 71.003 30.278 4.792 1.00 42.75 315 LEU A C 1
ATOM 2508 O O . LEU A 1 315 ? 70.454 31.367 5.051 1.00 42.75 315 LEU A O 1
#